Protein AF-A0A1Y0HIJ1-F1 (afdb_monomer_lite)

Sequence (331 aa):
MKFYELVYQFSIANNAKETFYTYVNFYSECVKENLDIISSDKHMSLNVPIFKDIMDIPNVKSIFKYPNLAFFNPSIVYGMQKNTRVPLKIDYSISFESNSARYLHDYINGNKVTEQSFISTLHTILENNYNLDPMFYMLENFAKGNDTKEFYLNIISIKKLMTCDMNHYHRTKEIKSIYQDEEIEKIVKEEIVYFKNEFQSVFEVAQKQHLIMRIILLMIMTAKFKIKGTKEEKLKAQFKYIIKFMSERLKTIFLRELVVALNYLEYDSKSDKKEKKYRFFNKLDSQNKEDLIHYIDNMAWDFTLARQLETFFFIKTEPRYRFFYSIYLHL

Organism: NCBI:txid1854492

Structure (mmCIF, N/CA/C/O backbone):
data_AF-A0A1Y0HIJ1-F1
#
_entry.id   AF-A0A1Y0HIJ1-F1
#
loop_
_atom_site.group_PDB
_atom_site.id
_atom_site.type_symbol
_atom_site.label_atom_id
_atom_site.label_alt_id
_atom_site.label_comp_id
_atom_site.label_asym_id
_atom_site.label_entity_id
_atom_site.label_seq_id
_atom_site.pdbx_PDB_ins_code
_atom_site.Cartn_x
_atom_site.Cartn_y
_atom_site.Cartn_z
_atom_site.occupancy
_atom_site.B_iso_or_equiv
_atom_site.auth_seq_id
_atom_site.auth_comp_id
_atom_site.auth_asym_id
_atom_site.auth_atom_id
_atom_site.pdbx_PDB_model_num
ATOM 1 N N . MET A 1 1 ? 20.285 -23.515 -13.925 1.00 51.94 1 MET A N 1
ATOM 2 C CA . MET A 1 1 ? 19.473 -22.939 -15.018 1.00 51.94 1 MET A CA 1
ATOM 3 C C . MET A 1 1 ? 19.254 -21.458 -14.671 1.00 51.94 1 MET A C 1
ATOM 5 O O . MET A 1 1 ? 19.003 -21.161 -13.509 1.00 51.94 1 MET A O 1
ATOM 9 N N . LYS A 1 2 ? 19.523 -20.509 -15.576 1.00 59.97 2 LYS A N 1
ATOM 10 C CA . LYS A 1 2 ? 19.504 -19.055 -15.276 1.00 59.97 2 LYS A CA 1
ATOM 11 C C . LYS A 1 2 ? 18.060 -18.520 -15.299 1.00 59.97 2 LYS A C 1
ATOM 13 O O . LYS A 1 2 ? 17.221 -19.093 -15.978 1.00 59.97 2 LYS A O 1
ATOM 18 N N . PHE A 1 3 ? 17.745 -17.419 -14.607 1.00 51.28 3 PHE A N 1
ATOM 19 C CA . PHE A 1 3 ? 16.366 -16.881 -14.509 1.00 51.28 3 PHE A CA 1
ATOM 20 C C . PHE A 1 3 ? 15.645 -16.728 -15.869 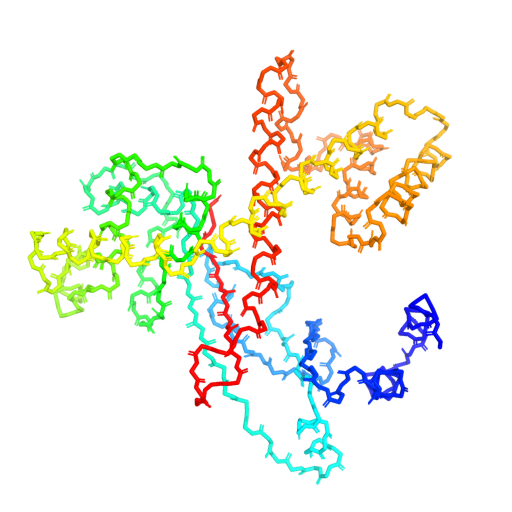1.00 51.28 3 PHE A C 1
ATOM 22 O O . PHE A 1 3 ? 14.455 -17.001 -15.976 1.00 51.28 3 PHE A O 1
ATOM 29 N N . TYR A 1 4 ? 16.364 -16.371 -16.938 1.00 53.25 4 TYR A N 1
ATOM 30 C CA . TYR A 1 4 ? 15.782 -16.269 -18.283 1.00 53.25 4 TYR A CA 1
ATOM 31 C C . TYR A 1 4 ? 15.360 -17.624 -18.884 1.00 53.25 4 TYR A C 1
ATOM 33 O O . TYR A 1 4 ? 14.407 -17.671 -19.655 1.00 53.25 4 TYR A O 1
ATOM 41 N N . GLU A 1 5 ? 16.028 -18.726 -18.527 1.00 60.91 5 GLU A N 1
ATOM 42 C CA . GLU A 1 5 ? 15.633 -20.078 -18.944 1.00 60.91 5 GLU A CA 1
ATOM 43 C C . GLU A 1 5 ? 14.316 -20.471 -18.271 1.00 60.91 5 GLU A C 1
ATOM 45 O O . GLU A 1 5 ? 13.468 -21.070 -18.918 1.00 60.91 5 GLU A O 1
ATOM 50 N N . LEU A 1 6 ? 14.094 -20.081 -17.011 1.00 61.06 6 LEU A N 1
ATOM 51 C CA . LEU A 1 6 ? 12.819 -20.311 -16.325 1.00 61.06 6 LEU A CA 1
ATOM 52 C C . LEU A 1 6 ? 11.669 -19.564 -17.002 1.00 61.06 6 LEU A C 1
ATOM 54 O O . LEU A 1 6 ? 10.634 -20.160 -17.287 1.00 61.06 6 LEU A O 1
ATOM 58 N N . VAL A 1 7 ? 11.858 -18.270 -17.278 1.00 57.81 7 VAL A N 1
ATOM 59 C CA . VAL A 1 7 ? 10.848 -17.451 -17.965 1.00 57.81 7 VAL A CA 1
ATOM 60 C C . VAL A 1 7 ? 10.512 -18.047 -19.334 1.00 57.81 7 VAL A C 1
ATOM 62 O O . VAL A 1 7 ? 9.340 -18.144 -19.692 1.00 57.81 7 VAL A O 1
ATOM 65 N N . TYR A 1 8 ? 11.524 -18.514 -20.070 1.00 67.06 8 TYR A N 1
ATOM 66 C CA . TYR A 1 8 ? 11.323 -19.219 -21.333 1.00 67.06 8 TYR A CA 1
ATOM 67 C C . TYR A 1 8 ? 10.515 -20.512 -21.150 1.00 67.06 8 TYR A C 1
ATOM 69 O O . TYR A 1 8 ? 9.528 -20.712 -21.854 1.00 67.06 8 TYR A O 1
ATOM 77 N N . GLN A 1 9 ? 10.860 -21.349 -20.167 1.00 65.19 9 GLN A N 1
ATOM 78 C CA . GLN A 1 9 ? 10.138 -22.596 -19.890 1.00 65.19 9 GLN A CA 1
ATOM 79 C C . GLN A 1 9 ? 8.680 -22.354 -19.464 1.00 65.19 9 GLN A C 1
ATOM 81 O O . GLN A 1 9 ? 7.796 -23.108 -19.862 1.00 65.19 9 GLN A O 1
ATOM 86 N N . PHE A 1 10 ? 8.390 -21.283 -18.717 1.00 64.44 10 PHE A N 1
ATOM 87 C CA . PHE A 1 10 ? 7.003 -20.887 -18.438 1.00 64.44 10 PHE A CA 1
ATOM 88 C C . PHE A 1 10 ? 6.250 -20.460 -19.693 1.00 64.44 10 PHE A C 1
ATOM 90 O O . PHE A 1 10 ? 5.078 -20.794 -19.826 1.00 64.44 10 PHE A O 1
ATOM 97 N N . SER A 1 11 ? 6.910 -19.756 -20.615 1.00 61.44 11 SER A N 1
ATOM 98 C CA . SER A 1 11 ? 6.269 -19.271 -21.843 1.00 61.44 11 SER A CA 1
ATOM 99 C C . SER A 1 11 ? 5.890 -20.377 -22.834 1.00 61.44 11 SER A C 1
ATOM 101 O O . SER A 1 11 ? 5.035 -20.148 -23.684 1.00 61.44 11 SER A O 1
ATOM 103 N N . ILE A 1 12 ? 6.500 -21.562 -22.718 1.00 72.94 12 ILE A N 1
ATOM 104 C CA . ILE A 1 12 ? 6.246 -22.714 -23.599 1.00 72.94 12 ILE A CA 1
ATOM 105 C C . ILE A 1 12 ? 5.453 -23.843 -22.921 1.00 72.94 12 ILE A C 1
ATOM 107 O O . ILE A 1 12 ? 5.203 -24.868 -23.549 1.00 72.94 12 ILE A O 1
ATOM 111 N N . ALA A 1 13 ? 5.080 -23.691 -21.647 1.00 72.19 13 ALA A N 1
ATOM 112 C CA . ALA A 1 13 ? 4.288 -24.689 -20.934 1.00 72.19 13 ALA A CA 1
ATOM 113 C C . ALA A 1 13 ? 2.842 -24.711 -21.461 1.00 72.19 13 ALA A C 1
ATOM 115 O O . ALA A 1 13 ? 2.197 -23.668 -21.565 1.00 72.19 13 ALA A O 1
ATOM 116 N N . ASN A 1 14 ? 2.307 -25.899 -21.752 1.00 72.88 14 ASN A N 1
ATOM 117 C CA . ASN A 1 14 ? 1.006 -26.045 -22.418 1.00 72.88 14 ASN A CA 1
ATOM 118 C C . ASN A 1 14 ? -0.184 -26.000 -21.453 1.00 72.88 14 ASN A C 1
ATOM 120 O O . ASN A 1 14 ? -1.332 -25.848 -21.871 1.00 72.88 14 ASN A O 1
ATOM 124 N N . ASN A 1 15 ? 0.060 -26.212 -20.160 1.00 65.25 15 ASN A N 1
ATOM 125 C CA . ASN A 1 15 ? -0.976 -26.264 -19.137 1.00 65.25 15 ASN A CA 1
ATOM 126 C C . ASN A 1 15 ? -0.396 -25.997 -17.739 1.00 65.25 15 ASN A C 1
ATOM 128 O O . ASN A 1 15 ? 0.809 -26.093 -17.509 1.00 65.25 15 ASN A O 1
ATOM 132 N N . ALA A 1 16 ? -1.280 -25.729 -16.774 1.00 58.91 16 ALA A N 1
ATOM 133 C CA . ALA A 1 16 ? -0.899 -25.423 -15.395 1.00 58.91 16 ALA A CA 1
ATOM 134 C C . ALA A 1 16 ? -0.101 -26.547 -14.704 1.00 58.91 16 ALA A C 1
ATOM 136 O O . ALA A 1 16 ? 0.696 -26.266 -13.811 1.00 58.91 16 ALA A O 1
ATOM 137 N N . LYS A 1 17 ? -0.287 -27.811 -15.113 1.00 66.81 17 LYS A N 1
ATOM 138 C CA . LYS A 1 17 ? 0.452 -28.958 -14.569 1.00 66.81 17 LYS A CA 1
ATOM 139 C C . LYS A 1 17 ? 1.905 -28.956 -15.058 1.00 66.81 17 LYS A C 1
ATOM 141 O O . LYS A 1 17 ? 2.805 -29.173 -14.255 1.00 66.81 17 LYS A O 1
ATOM 146 N N . GLU A 1 18 ? 2.148 -28.655 -16.332 1.00 69.50 18 GLU A N 1
ATOM 147 C CA . GLU A 1 18 ? 3.500 -28.457 -16.874 1.00 69.50 18 GLU A CA 1
ATOM 148 C C . GLU A 1 18 ? 4.186 -27.238 -16.255 1.00 69.50 18 GLU A C 1
ATOM 150 O O . GLU A 1 18 ? 5.320 -27.359 -15.798 1.00 69.50 18 GLU A O 1
ATOM 155 N N . THR A 1 19 ? 3.492 -26.099 -16.140 1.00 68.81 19 THR A N 1
ATOM 156 C CA . THR A 1 19 ? 4.022 -24.915 -15.441 1.00 68.81 19 THR A CA 1
ATOM 157 C C . THR A 1 19 ? 4.421 -25.259 -14.004 1.00 68.81 19 THR A C 1
ATOM 159 O O . THR A 1 19 ? 5.500 -24.873 -13.556 1.00 68.81 19 THR A O 1
ATOM 162 N N . PHE A 1 20 ? 3.590 -26.037 -13.299 1.00 70.00 20 PHE A N 1
ATOM 163 C CA . PHE A 1 20 ? 3.864 -26.508 -11.942 1.00 70.00 20 PHE A CA 1
ATOM 164 C C . PHE A 1 20 ? 5.098 -27.415 -11.867 1.00 70.00 20 PHE A C 1
ATOM 166 O O . PHE A 1 20 ? 5.951 -27.204 -11.009 1.00 70.00 20 PHE A O 1
ATOM 173 N N . TYR A 1 21 ? 5.243 -28.398 -12.759 1.00 73.50 21 TYR A N 1
ATOM 174 C CA . TYR A 1 21 ? 6.426 -29.262 -12.745 1.00 73.50 21 TYR A CA 1
ATOM 175 C C . TYR A 1 21 ? 7.702 -28.512 -13.119 1.00 73.50 21 TYR A C 1
ATOM 177 O O . TYR A 1 21 ? 8.721 -28.714 -12.467 1.00 73.50 21 TYR A O 1
ATOM 185 N N . THR A 1 22 ? 7.652 -27.610 -14.101 1.00 73.31 22 THR A N 1
ATOM 186 C CA . THR A 1 22 ? 8.771 -26.715 -14.432 1.00 73.31 22 THR A CA 1
ATOM 187 C C . THR A 1 22 ? 9.180 -25.887 -13.218 1.00 73.31 22 THR A C 1
ATOM 189 O O . THR A 1 22 ? 10.364 -25.803 -12.896 1.00 73.31 22 THR A O 1
ATOM 192 N N . TYR A 1 23 ? 8.196 -25.323 -12.514 1.00 69.75 23 TYR A N 1
ATOM 193 C CA . TYR A 1 23 ? 8.405 -24.549 -11.299 1.00 69.75 23 TYR A CA 1
ATOM 194 C C . TYR A 1 23 ? 9.075 -25.392 -10.199 1.00 69.75 23 TYR A C 1
ATOM 196 O O . TYR A 1 23 ? 10.136 -25.019 -9.705 1.00 69.75 23 TYR A O 1
ATOM 204 N N . VAL A 1 24 ? 8.516 -26.560 -9.865 1.00 69.94 24 VAL A N 1
ATOM 205 C CA . VAL A 1 24 ? 9.049 -27.457 -8.822 1.00 69.94 24 VAL A CA 1
ATOM 206 C C . VAL A 1 24 ? 10.439 -27.989 -9.180 1.00 69.94 24 VAL A C 1
ATOM 208 O O . VAL A 1 24 ? 11.294 -28.068 -8.305 1.00 69.94 24 VAL A O 1
ATOM 211 N N . ASN A 1 25 ? 10.692 -28.319 -10.448 1.00 72.69 25 ASN A N 1
ATOM 212 C CA . ASN A 1 25 ? 11.989 -28.827 -10.901 1.00 72.69 25 ASN A CA 1
ATOM 213 C C . ASN A 1 25 ? 13.080 -27.748 -10.874 1.00 72.69 25 ASN A C 1
ATOM 215 O O . ASN A 1 25 ? 14.234 -28.055 -10.590 1.00 72.69 25 ASN A O 1
ATOM 219 N N . PHE A 1 26 ? 12.735 -26.493 -11.171 1.00 68.25 26 PHE A N 1
ATOM 220 C CA . PHE A 1 26 ? 13.690 -25.385 -11.158 1.00 68.25 26 PHE A CA 1
ATOM 221 C C . PHE A 1 26 ? 13.942 -24.848 -9.750 1.00 68.25 26 PHE A C 1
ATOM 223 O O . PHE A 1 26 ? 15.077 -24.558 -9.381 1.00 68.25 26 PHE A O 1
ATOM 230 N N . TYR A 1 27 ? 12.877 -24.721 -8.961 1.00 63.88 27 TYR A N 1
ATOM 231 C CA . TYR A 1 27 ? 12.912 -24.144 -7.626 1.00 63.88 27 TYR A CA 1
ATOM 232 C C . TYR A 1 27 ? 12.898 -25.190 -6.519 1.00 63.88 27 TYR A C 1
ATOM 234 O O . TYR A 1 27 ? 12.656 -24.833 -5.375 1.00 63.88 27 TYR A O 1
ATOM 242 N N . SER A 1 28 ? 13.228 -26.458 -6.779 1.00 60.03 28 SER A N 1
ATOM 243 C CA . SER A 1 28 ? 13.313 -27.465 -5.711 1.00 60.03 28 SER A CA 1
ATOM 244 C C . SER A 1 28 ? 14.253 -27.051 -4.573 1.00 60.03 28 SER A C 1
ATOM 246 O O . SER A 1 28 ? 14.122 -27.569 -3.473 1.00 60.03 28 SER A O 1
ATOM 248 N N . GLU A 1 29 ? 15.201 -26.137 -4.818 1.00 50.47 29 GLU A N 1
ATOM 249 C CA . GLU A 1 29 ? 16.053 -25.533 -3.787 1.00 50.47 29 GLU A CA 1
ATOM 250 C C . GLU A 1 29 ? 15.470 -24.263 -3.145 1.00 50.47 29 GLU A C 1
ATOM 252 O O . GLU A 1 29 ? 15.628 -24.095 -1.944 1.00 50.47 29 GLU A O 1
ATOM 257 N N . CYS A 1 30 ? 14.744 -23.404 -3.872 1.00 45.50 30 CYS A N 1
ATOM 258 C CA . CYS A 1 30 ? 14.102 -22.216 -3.278 1.00 45.50 30 CYS A CA 1
ATOM 259 C C . CYS A 1 30 ? 12.816 -22.560 -2.515 1.00 45.50 30 CYS A C 1
ATOM 261 O O . CYS A 1 30 ? 12.568 -22.010 -1.442 1.00 45.50 30 CYS A O 1
ATOM 263 N N . VAL A 1 31 ? 12.058 -23.539 -3.016 1.00 51.53 31 VAL A N 1
ATOM 264 C CA . VAL A 1 31 ? 10.878 -24.096 -2.354 1.00 51.53 31 VAL A CA 1
ATOM 265 C C . VAL A 1 31 ? 11.272 -24.737 -1.030 1.00 51.53 31 VAL A C 1
ATOM 267 O O . VAL A 1 31 ? 10.437 -24.747 -0.147 1.00 51.53 31 VAL A O 1
ATOM 270 N N . LYS A 1 32 ? 12.509 -25.232 -0.831 1.00 50.12 32 LYS A N 1
ATOM 271 C CA . LYS A 1 32 ? 12.924 -25.911 0.420 1.00 50.12 32 LYS A CA 1
ATOM 272 C C . LYS A 1 32 ? 12.773 -25.053 1.676 1.00 50.12 32 LYS A C 1
ATOM 274 O O . LYS A 1 32 ? 12.567 -25.625 2.744 1.00 50.12 32 LYS A O 1
ATOM 279 N N . GLU A 1 33 ? 12.834 -23.729 1.558 1.00 49.31 33 GLU A N 1
ATOM 280 C CA . GLU A 1 33 ? 12.816 -22.831 2.720 1.00 49.31 33 GLU A CA 1
ATOM 281 C C . GLU A 1 33 ? 11.760 -21.724 2.633 1.00 49.31 33 GLU A C 1
ATOM 283 O O . GLU A 1 33 ? 11.296 -21.252 3.673 1.00 49.31 33 GLU A O 1
ATOM 288 N N . ASN A 1 34 ? 11.321 -21.353 1.425 1.00 56.78 34 ASN A N 1
ATOM 289 C CA . ASN A 1 34 ? 10.481 -20.177 1.216 1.00 56.78 34 ASN A CA 1
ATOM 290 C C . ASN A 1 34 ? 9.081 -20.511 0.687 1.00 56.78 34 ASN A C 1
ATOM 292 O O . ASN A 1 34 ? 8.816 -21.578 0.131 1.00 56.78 34 ASN A O 1
ATOM 296 N N . LEU A 1 35 ? 8.163 -19.577 0.938 1.00 63.00 35 LEU A N 1
ATOM 297 C CA . LEU A 1 35 ? 6.846 -19.546 0.322 1.00 63.00 35 LEU A CA 1
ATOM 298 C C . LEU A 1 35 ? 6.947 -18.809 -1.007 1.00 63.00 35 LEU A C 1
ATOM 300 O O . LEU A 1 35 ? 7.474 -17.703 -1.051 1.00 63.00 35 LEU A O 1
ATOM 304 N N . ASP A 1 36 ? 6.308 -19.347 -2.028 1.00 67.69 36 ASP A N 1
ATOM 305 C CA . ASP A 1 36 ? 6.087 -18.668 -3.289 1.00 67.69 36 ASP A CA 1
ATOM 306 C C . ASP A 1 36 ? 4.592 -18.498 -3.550 1.00 67.69 36 ASP A C 1
ATOM 308 O O . ASP A 1 36 ? 3.780 -19.375 -3.239 1.00 67.69 36 ASP A O 1
ATOM 312 N N . ILE A 1 37 ? 4.215 -17.348 -4.109 1.00 67.38 37 ILE A N 1
ATOM 313 C CA . ILE A 1 37 ? 2.824 -17.006 -4.412 1.00 67.38 37 ILE A CA 1
ATOM 314 C C . ILE A 1 37 ? 2.716 -16.695 -5.898 1.00 67.38 37 ILE A C 1
ATOM 316 O O . ILE A 1 37 ? 3.438 -15.849 -6.423 1.00 67.38 37 ILE A O 1
ATOM 320 N N . ILE A 1 38 ? 1.775 -17.348 -6.571 1.00 67.88 38 ILE A N 1
ATOM 321 C CA . ILE A 1 38 ? 1.441 -17.063 -7.964 1.00 67.88 38 ILE A CA 1
ATOM 322 C C . ILE A 1 38 ? 0.018 -16.511 -7.999 1.00 67.88 38 ILE A C 1
ATOM 324 O O . ILE A 1 38 ? -0.932 -17.203 -7.636 1.00 67.88 38 ILE A O 1
ATOM 328 N N . SER A 1 39 ? -0.137 -15.263 -8.447 1.00 67.06 39 SER A N 1
ATOM 329 C CA . SER A 1 39 ? -1.448 -14.738 -8.839 1.00 67.06 39 SER A CA 1
ATOM 330 C C . SER A 1 39 ? -1.746 -15.225 -10.245 1.00 67.06 39 SER A C 1
ATOM 332 O O . SER A 1 39 ? -0.942 -15.039 -11.161 1.00 67.06 39 SER A O 1
ATOM 334 N N . SER A 1 40 ? -2.890 -15.875 -10.396 1.00 60.78 40 SER A N 1
ATOM 335 C CA . SER A 1 40 ? -3.307 -16.467 -11.656 1.00 60.78 40 SER A CA 1
ATOM 336 C C . SER A 1 40 ? -4.572 -15.809 -12.170 1.00 60.78 40 SER A C 1
ATOM 338 O O . SER A 1 40 ? -5.408 -15.338 -11.397 1.00 60.78 40 SER A O 1
ATOM 340 N N . ASP A 1 41 ? -4.709 -15.746 -13.490 1.00 63.44 41 ASP A N 1
ATOM 341 C CA . ASP A 1 41 ? -5.985 -15.364 -14.069 1.00 63.44 41 ASP A CA 1
ATOM 342 C C . ASP A 1 41 ? -7.019 -16.490 -13.884 1.00 63.44 41 ASP A C 1
ATOM 344 O O . ASP A 1 41 ? -6.723 -17.601 -13.440 1.00 63.44 41 ASP A O 1
ATOM 348 N N . LYS A 1 42 ? -8.270 -16.205 -14.244 1.00 56.34 42 LYS A N 1
ATOM 349 C CA . LYS A 1 42 ? -9.397 -17.144 -14.140 1.00 56.34 42 LYS A CA 1
ATOM 350 C C . LYS A 1 42 ? -9.204 -18.477 -14.889 1.00 56.34 42 LYS A C 1
ATOM 352 O O . LYS A 1 42 ? -10.033 -19.366 -14.716 1.00 56.34 42 LYS A O 1
ATOM 357 N N . HIS A 1 43 ? -8.170 -18.618 -15.723 1.00 52.59 43 HIS A N 1
ATOM 358 C CA . HIS A 1 43 ? -7.939 -19.788 -16.566 1.00 52.59 43 HIS A CA 1
ATOM 359 C C . HIS A 1 43 ? -6.930 -20.7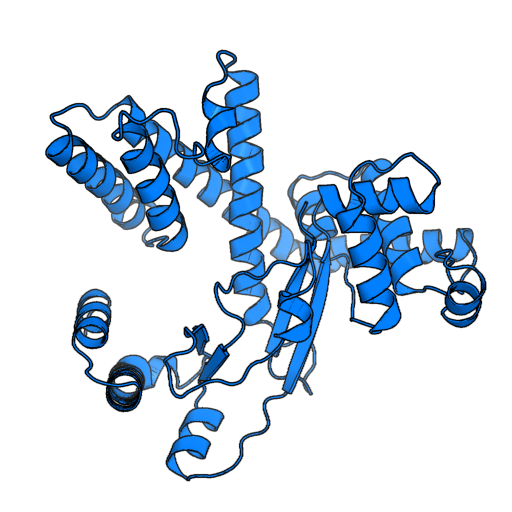85 -15.983 1.00 52.59 43 HIS A C 1
ATOM 361 O O . HIS A 1 43 ? -6.803 -21.886 -16.520 1.00 52.59 43 HIS A O 1
ATOM 367 N N . MET A 1 44 ? -6.246 -20.470 -14.877 1.00 52.94 44 MET A N 1
ATOM 368 C CA . MET A 1 44 ? -5.395 -21.456 -14.205 1.00 52.94 44 MET A CA 1
ATOM 369 C C . MET A 1 44 ? -6.208 -22.337 -13.253 1.00 52.94 44 MET A C 1
ATOM 371 O O . MET A 1 44 ? -7.065 -21.878 -12.509 1.00 52.94 44 MET A O 1
ATOM 375 N N . SER A 1 45 ? -5.907 -23.632 -13.233 1.00 45.00 45 SER A N 1
ATOM 376 C CA . SER A 1 45 ? -6.594 -24.640 -12.412 1.00 45.00 45 SER A CA 1
ATOM 377 C C . SER A 1 45 ? -6.176 -24.650 -10.930 1.00 45.00 45 SER A C 1
ATOM 379 O O . SER A 1 45 ? -6.554 -25.555 -10.193 1.00 45.00 45 SER A O 1
ATOM 381 N N . LEU A 1 46 ? -5.401 -23.655 -10.483 1.00 52.28 46 LEU A N 1
ATOM 382 C CA . LEU A 1 46 ? -4.876 -23.507 -9.116 1.00 52.28 46 LEU A CA 1
ATOM 383 C C . LEU A 1 46 ? -5.563 -22.343 -8.379 1.00 52.28 46 LEU A C 1
ATOM 385 O O . LEU A 1 46 ? -4.928 -21.567 -7.671 1.00 52.28 46 LEU A O 1
ATOM 389 N N . ASN A 1 47 ? -6.873 -22.204 -8.579 1.00 53.94 47 ASN A N 1
ATOM 390 C CA . ASN A 1 47 ? -7.663 -21.109 -8.029 1.00 53.94 47 ASN A CA 1
ATOM 391 C C . ASN A 1 47 ? -8.060 -21.399 -6.579 1.00 53.94 47 ASN A C 1
ATOM 393 O O . ASN A 1 47 ? -9.045 -22.098 -6.338 1.00 53.94 47 ASN A O 1
ATOM 397 N N . VAL A 1 48 ? -7.356 -20.811 -5.613 1.00 58.47 48 VAL A N 1
ATOM 398 C CA . VAL A 1 48 ? -7.983 -20.502 -4.325 1.00 58.47 48 VAL A CA 1
ATOM 399 C C . VAL A 1 48 ? -8.349 -19.016 -4.379 1.00 58.47 48 VAL A C 1
ATOM 401 O O . VAL A 1 48 ? -7.443 -18.180 -4.399 1.00 58.47 48 VAL A O 1
ATOM 404 N N . PRO A 1 49 ? -9.642 -18.656 -4.491 1.00 56.69 49 PRO A N 1
ATOM 405 C CA . PRO A 1 49 ? -10.073 -17.263 -4.469 1.00 56.69 49 PRO A CA 1
ATOM 406 C C . PRO A 1 49 ? -9.968 -16.756 -3.030 1.00 56.69 49 PRO A C 1
ATOM 408 O O . PRO A 1 49 ? -10.948 -16.721 -2.289 1.00 56.69 49 PRO A O 1
ATOM 411 N N . ILE A 1 50 ? -8.752 -16.438 -2.599 1.00 61.47 50 ILE A N 1
ATOM 412 C CA . ILE A 1 50 ? -8.521 -15.871 -1.278 1.00 61.47 50 ILE A CA 1
ATOM 413 C C . ILE A 1 50 ? -8.703 -14.368 -1.433 1.00 61.47 50 ILE A C 1
ATOM 415 O O . ILE A 1 50 ? -8.040 -13.750 -2.259 1.00 61.47 50 ILE A O 1
ATOM 419 N N . PHE A 1 51 ? -9.626 -13.796 -0.658 1.00 68.75 51 PHE A N 1
ATOM 420 C CA . PHE A 1 51 ? -9.923 -12.359 -0.642 1.00 68.75 51 PHE A CA 1
ATOM 421 C C . PHE A 1 51 ? -10.707 -11.813 -1.834 1.00 68.75 51 PHE A C 1
ATOM 423 O O . PHE A 1 51 ? -10.688 -10.604 -2.038 1.00 68.75 51 PHE A O 1
ATOM 430 N N . LYS A 1 52 ? -11.430 -12.648 -2.594 1.00 73.25 52 LYS A N 1
ATOM 431 C CA . LYS A 1 52 ? -12.292 -12.146 -3.679 1.00 73.25 52 LYS A CA 1
ATOM 432 C C . LYS A 1 52 ? -13.245 -11.055 -3.176 1.00 73.25 52 LYS A C 1
ATOM 434 O O . LYS A 1 52 ? -13.240 -9.957 -3.717 1.00 73.25 52 LYS A O 1
ATOM 439 N N . ASP A 1 53 ? -13.947 -11.330 -2.080 1.00 79.44 53 ASP A N 1
ATOM 440 C CA . ASP A 1 53 ? -14.924 -10.398 -1.512 1.00 79.44 53 ASP A CA 1
ATOM 441 C C . ASP A 1 53 ? -14.276 -9.091 -1.034 1.00 79.44 53 ASP A C 1
ATOM 443 O O . ASP A 1 53 ? -14.883 -8.035 -1.157 1.00 79.44 53 ASP A O 1
ATOM 447 N N . ILE A 1 54 ? -13.028 -9.141 -0.547 1.00 81.75 54 ILE A N 1
ATOM 448 C CA . ILE A 1 54 ? -12.283 -7.958 -0.087 1.00 81.75 54 ILE A CA 1
ATOM 449 C C . ILE A 1 54 ? -11.711 -7.160 -1.264 1.00 81.75 54 ILE A C 1
ATOM 451 O O . ILE A 1 54 ? -11.734 -5.933 -1.258 1.00 81.75 54 ILE A O 1
ATOM 455 N N . MET A 1 55 ? -11.196 -7.843 -2.288 1.00 79.94 55 MET A N 1
ATOM 456 C CA . MET A 1 55 ? -10.621 -7.214 -3.480 1.00 79.94 55 MET A CA 1
ATOM 457 C C . MET A 1 55 ? -11.676 -6.611 -4.413 1.00 79.94 55 MET A C 1
ATOM 459 O O . MET A 1 55 ? -11.333 -5.755 -5.229 1.00 79.94 55 MET A O 1
ATOM 463 N N . ASP A 1 56 ? -12.934 -7.035 -4.289 1.00 84.19 56 ASP A N 1
ATOM 464 C CA . ASP A 1 56 ? -14.070 -6.465 -5.016 1.00 84.19 56 ASP A CA 1
ATOM 465 C C . ASP A 1 56 ? -14.597 -5.167 -4.358 1.00 84.19 56 ASP A C 1
ATOM 467 O O . ASP A 1 56 ? -15.395 -4.445 -4.963 1.00 84.19 56 ASP A O 1
ATOM 471 N N . ILE A 1 57 ? -14.127 -4.817 -3.150 1.00 87.38 57 ILE A N 1
ATOM 472 C CA . ILE A 1 57 ? -14.510 -3.577 -2.461 1.00 87.38 57 ILE A CA 1
ATOM 473 C C . ILE A 1 57 ? -13.854 -2.373 -3.162 1.00 87.38 57 ILE A C 1
ATOM 475 O O . ILE A 1 57 ? -12.641 -2.377 -3.405 1.00 87.38 57 ILE A O 1
ATOM 479 N N . PRO A 1 58 ? -14.613 -1.301 -3.471 1.00 86.06 58 PRO A N 1
ATOM 480 C CA . PRO A 1 58 ? -14.047 -0.059 -3.991 1.00 86.06 58 PRO A CA 1
ATOM 481 C C . PRO A 1 58 ? -12.896 0.457 -3.117 1.00 86.06 58 PRO A C 1
ATOM 483 O O . PRO A 1 58 ? -12.888 0.259 -1.911 1.00 86.06 58 PRO A O 1
ATOM 486 N N . ASN A 1 59 ? -11.904 1.114 -3.725 1.00 86.88 59 ASN A N 1
ATOM 487 C CA . ASN A 1 59 ? -10.734 1.703 -3.044 1.00 86.88 59 ASN A CA 1
ATOM 488 C C . ASN A 1 59 ? -9.822 0.734 -2.270 1.00 86.88 59 ASN A C 1
ATOM 490 O O . ASN A 1 59 ? -8.724 1.124 -1.890 1.00 86.88 59 ASN A O 1
ATOM 494 N N . VAL A 1 60 ? -10.189 -0.535 -2.106 1.00 87.62 60 VAL A N 1
ATOM 495 C CA . VAL A 1 60 ? -9.309 -1.568 -1.558 1.00 87.62 60 VAL A CA 1
ATOM 496 C C . VAL A 1 60 ? -8.413 -2.105 -2.679 1.00 87.62 60 VAL A C 1
ATOM 498 O O . VAL A 1 60 ? -8.882 -2.463 -3.764 1.00 87.62 60 VAL A O 1
ATOM 501 N N . LYS A 1 61 ? -7.095 -2.100 -2.462 1.00 86.25 61 LYS A N 1
ATOM 502 C CA . LYS A 1 61 ? -6.073 -2.465 -3.454 1.00 86.25 61 LYS A CA 1
ATOM 503 C C . LYS A 1 61 ? -5.084 -3.479 -2.901 1.00 86.25 61 LYS A C 1
ATOM 505 O O . LYS A 1 61 ? -4.665 -3.415 -1.754 1.00 86.25 61 LYS A O 1
ATOM 510 N N . SER A 1 62 ? -4.669 -4.393 -3.772 1.00 83.44 62 SER A N 1
ATOM 511 C CA . SER A 1 62 ? -3.640 -5.398 -3.507 1.00 83.44 62 SER A CA 1
ATOM 512 C C . SER A 1 62 ? -2.501 -5.271 -4.520 1.00 83.44 62 SER A C 1
ATOM 514 O O . SER A 1 62 ? -2.690 -4.764 -5.628 1.00 83.44 62 SER A O 1
ATOM 516 N N . ILE A 1 63 ? -1.319 -5.785 -4.166 1.00 80.88 63 ILE A N 1
ATOM 517 C CA . ILE A 1 63 ? -0.192 -5.944 -5.100 1.00 80.88 63 ILE A CA 1
ATOM 518 C C . ILE A 1 63 ? -0.459 -6.979 -6.200 1.00 80.88 63 ILE A C 1
ATOM 520 O O . ILE A 1 63 ? 0.262 -7.005 -7.208 1.00 80.88 63 ILE A O 1
ATOM 524 N N . PHE A 1 64 ? -1.461 -7.840 -6.000 1.00 79.38 64 PHE A N 1
ATOM 525 C CA . PHE A 1 64 ? -1.853 -8.879 -6.938 1.00 79.38 64 PHE A CA 1
ATOM 526 C C . PHE A 1 64 ? -2.912 -8.364 -7.905 1.00 79.38 64 PHE A C 1
ATOM 528 O O . PHE A 1 64 ? -3.896 -7.735 -7.522 1.00 79.38 64 PHE A O 1
ATOM 535 N N . LYS A 1 65 ? -2.717 -8.676 -9.188 1.00 76.69 65 LYS A N 1
ATOM 536 C CA . LYS A 1 65 ? -3.646 -8.287 -10.254 1.00 76.69 65 LYS A CA 1
ATOM 537 C C . LYS A 1 65 ? -4.980 -9.033 -10.162 1.00 76.69 65 LYS A C 1
ATOM 539 O O . LYS A 1 65 ? -6.004 -8.487 -10.563 1.00 76.69 65 LYS A O 1
ATOM 544 N N . TYR A 1 66 ? -4.955 -10.273 -9.678 1.00 77.38 66 TYR A N 1
ATOM 545 C CA . TYR A 1 66 ? -6.121 -11.146 -9.598 1.00 77.38 66 TYR A CA 1
ATOM 546 C C . TYR A 1 66 ? -6.287 -11.708 -8.179 1.00 77.38 66 TYR A C 1
ATOM 548 O O . TYR A 1 66 ? -5.274 -12.017 -7.545 1.00 77.38 66 TYR A O 1
ATOM 556 N N . PRO A 1 67 ? -7.537 -11.909 -7.713 1.00 72.50 67 PRO A N 1
ATOM 557 C CA . PRO A 1 67 ? -7.835 -12.463 -6.387 1.00 72.50 67 PRO A CA 1
ATOM 558 C C . PRO A 1 67 ? -7.581 -13.975 -6.279 1.00 72.50 67 PRO A C 1
ATOM 560 O O . PRO A 1 67 ? -7.647 -14.550 -5.197 1.00 72.50 67 PRO A O 1
ATOM 563 N N . ASN A 1 68 ? -7.298 -14.646 -7.397 1.00 73.44 68 ASN A N 1
ATOM 564 C CA . ASN A 1 68 ? -6.973 -16.066 -7.399 1.00 73.44 68 ASN A CA 1
ATOM 565 C C . ASN A 1 68 ? -5.480 -16.245 -7.129 1.00 73.44 68 ASN A C 1
ATOM 567 O O . ASN A 1 68 ? -4.641 -15.946 -7.988 1.00 73.44 68 ASN A O 1
ATOM 571 N N . LEU A 1 69 ? -5.160 -16.745 -5.938 1.00 74.06 69 LEU A N 1
ATOM 572 C CA . LEU A 1 69 ? -3.790 -16.919 -5.473 1.00 74.06 69 LEU A CA 1
ATOM 573 C C . LEU A 1 69 ? -3.489 -18.402 -5.261 1.00 74.06 69 LEU A C 1
ATOM 575 O O . LEU A 1 69 ? -4.259 -19.129 -4.633 1.00 74.06 69 LEU A O 1
ATOM 579 N N . ALA A 1 70 ? -2.337 -18.835 -5.765 1.00 71.38 70 ALA A N 1
ATOM 580 C CA . ALA A 1 70 ? -1.762 -20.144 -5.504 1.00 71.38 70 ALA A CA 1
ATOM 581 C C . ALA A 1 70 ? -0.536 -19.985 -4.600 1.00 71.38 70 ALA A C 1
ATOM 583 O O . ALA A 1 70 ? 0.312 -19.131 -4.851 1.00 71.38 70 ALA A O 1
ATOM 584 N N . PHE A 1 71 ? -0.446 -20.813 -3.561 1.00 73.00 71 PHE A N 1
ATOM 585 C CA . PHE A 1 71 ? 0.611 -20.765 -2.549 1.00 73.00 71 PHE A CA 1
ATOM 586 C C . PHE A 1 71 ? 1.459 -22.029 -2.641 1.00 73.00 71 PHE A C 1
ATOM 588 O O . PHE A 1 71 ? 0.914 -23.131 -2.697 1.00 73.00 71 PHE A O 1
ATOM 595 N N . PHE A 1 72 ? 2.779 -21.886 -2.603 1.00 70.31 72 PHE A N 1
ATOM 596 C CA . PHE A 1 72 ? 3.725 -22.991 -2.724 1.00 70.31 72 PHE A CA 1
ATOM 597 C C . PHE A 1 72 ? 4.755 -22.929 -1.606 1.00 70.31 72 PHE A C 1
ATOM 599 O O . PHE A 1 72 ? 5.444 -21.940 -1.437 1.00 70.31 72 PHE A O 1
ATOM 606 N N . ASN A 1 73 ? 4.870 -24.000 -0.834 1.00 71.62 73 ASN A N 1
ATOM 607 C CA . ASN A 1 73 ? 5.985 -24.248 0.080 1.00 71.62 73 ASN A CA 1
ATOM 608 C C . ASN A 1 73 ? 6.181 -25.776 0.165 1.00 71.62 73 ASN A C 1
ATOM 610 O O . ASN A 1 73 ? 5.326 -26.503 -0.359 1.00 71.62 73 ASN A O 1
ATOM 614 N N . PRO A 1 74 ? 7.212 -26.314 0.844 1.00 72.50 74 PRO A N 1
ATOM 615 C CA . PRO A 1 74 ? 7.459 -27.756 0.865 1.00 72.50 74 PRO A CA 1
ATOM 616 C C . PRO A 1 74 ? 6.249 -28.549 1.343 1.00 72.50 74 PRO A C 1
ATOM 618 O O . PRO A 1 74 ? 5.905 -29.571 0.761 1.00 72.50 74 PRO A O 1
ATOM 621 N N . SER A 1 75 ? 5.572 -28.055 2.384 1.00 73.00 75 SER A N 1
ATOM 622 C CA . SER A 1 75 ? 4.415 -28.732 2.971 1.00 73.00 75 SER A CA 1
ATOM 623 C C . SER A 1 75 ? 3.204 -28.739 2.037 1.00 73.00 75 SER A C 1
ATOM 625 O O . SER A 1 75 ? 2.527 -29.759 1.936 1.00 73.00 75 SER A O 1
ATOM 627 N N . ILE A 1 76 ? 2.955 -27.634 1.326 1.00 74.81 76 ILE A N 1
ATOM 628 C CA . ILE A 1 76 ? 1.859 -27.505 0.364 1.00 74.81 76 ILE A CA 1
ATOM 629 C C . ILE A 1 76 ? 2.151 -28.375 -0.856 1.00 74.81 76 ILE A C 1
ATOM 631 O O . ILE A 1 76 ? 1.306 -29.175 -1.237 1.00 74.81 76 ILE A O 1
ATOM 635 N N . VAL A 1 77 ? 3.363 -28.290 -1.411 1.00 73.56 77 VAL A N 1
ATOM 636 C CA . VAL A 1 77 ? 3.787 -29.094 -2.565 1.00 73.56 77 VAL A CA 1
ATOM 637 C C . VAL A 1 77 ? 3.739 -30.585 -2.232 1.00 73.56 77 VAL A C 1
ATOM 639 O O . VAL A 1 77 ? 3.175 -31.357 -3.004 1.00 73.56 77 VAL A O 1
ATOM 642 N N . TYR A 1 78 ? 4.250 -30.994 -1.067 1.00 75.31 78 TYR A N 1
ATOM 643 C CA . TYR A 1 78 ? 4.178 -32.384 -0.612 1.00 75.31 78 TYR A CA 1
ATOM 644 C C . TYR A 1 78 ? 2.730 -32.854 -0.450 1.00 75.31 78 TYR A C 1
ATOM 646 O O . TYR A 1 78 ? 2.375 -33.933 -0.922 1.00 75.31 78 TYR A O 1
ATOM 654 N N . GLY A 1 79 ? 1.870 -32.044 0.174 1.00 74.50 79 GLY A N 1
ATOM 655 C CA . GLY A 1 79 ? 0.460 -32.392 0.316 1.00 74.50 79 GLY A CA 1
ATOM 656 C C . GLY A 1 79 ? -0.260 -32.503 -1.027 1.00 74.50 79 GLY A C 1
ATOM 657 O O . GLY A 1 79 ? -0.957 -33.486 -1.265 1.00 74.50 79 GLY A O 1
ATOM 658 N N . MET A 1 80 ? -0.001 -31.578 -1.957 1.00 72.12 80 MET A N 1
ATOM 659 C CA . MET A 1 80 ? -0.508 -31.647 -3.332 1.00 72.12 80 MET A CA 1
ATOM 660 C C . MET A 1 80 ? -0.035 -32.919 -4.051 1.00 72.12 80 MET A C 1
ATOM 662 O O . MET A 1 80 ? -0.843 -33.599 -4.673 1.00 72.12 80 MET A O 1
ATOM 666 N N . GLN A 1 81 ? 1.243 -33.296 -3.924 1.00 73.81 81 GLN A N 1
ATOM 667 C CA . GLN A 1 81 ? 1.783 -34.538 -4.500 1.00 73.81 81 GLN A CA 1
ATOM 668 C C . GLN A 1 81 ? 1.153 -35.801 -3.897 1.00 73.81 81 GLN A C 1
ATOM 670 O O . GLN A 1 81 ? 1.039 -36.821 -4.576 1.00 73.81 81 GLN A O 1
ATOM 675 N N . LYS A 1 82 ? 0.762 -35.753 -2.620 1.00 79.00 82 LYS A N 1
ATOM 676 C CA . LYS A 1 82 ? 0.124 -36.865 -1.903 1.00 79.00 82 LYS A CA 1
ATOM 677 C C . LYS A 1 82 ? -1.406 -36.835 -1.964 1.00 79.00 82 LYS A C 1
ATOM 679 O O . LYS A 1 82 ? -2.029 -37.689 -1.340 1.00 79.00 82 LYS A O 1
ATOM 684 N N . ASN A 1 83 ? -2.008 -35.896 -2.701 1.00 73.31 83 ASN A N 1
ATOM 685 C CA . ASN A 1 83 ? -3.454 -35.643 -2.710 1.00 73.31 83 ASN A CA 1
ATOM 686 C C . ASN A 1 83 ? -4.045 -35.463 -1.296 1.00 73.31 83 ASN A C 1
ATOM 688 O O . ASN A 1 83 ? -5.164 -35.890 -1.016 1.00 73.31 83 ASN A O 1
ATOM 692 N N . THR A 1 84 ? -3.296 -34.835 -0.386 1.00 75.12 84 THR A N 1
ATOM 693 C CA . THR A 1 84 ? -3.749 -34.534 0.975 1.00 75.12 84 THR A CA 1
ATOM 694 C C . THR A 1 84 ? -4.081 -33.054 1.136 1.00 75.12 84 THR A C 1
ATOM 696 O O . THR A 1 84 ? -3.503 -32.173 0.497 1.00 75.12 84 THR A O 1
ATOM 699 N N . ARG A 1 85 ? -5.045 -32.759 2.015 1.00 68.62 85 ARG A N 1
ATOM 700 C CA . ARG A 1 85 ? -5.443 -31.383 2.322 1.00 68.62 85 ARG A CA 1
ATOM 701 C C . ARG A 1 85 ? -4.384 -30.720 3.202 1.00 68.62 85 ARG A C 1
ATOM 703 O O . ARG A 1 85 ? -4.113 -31.194 4.302 1.00 68.62 85 ARG A O 1
ATOM 710 N N . VAL A 1 86 ? -3.854 -29.583 2.756 1.00 68.38 86 VAL A N 1
ATOM 711 C CA . VAL A 1 86 ? -2.934 -28.750 3.545 1.00 68.38 86 VAL A CA 1
ATOM 712 C C . VAL A 1 86 ? -3.672 -27.484 3.983 1.00 68.38 86 VAL A C 1
ATOM 714 O O . VAL A 1 86 ? -4.069 -26.698 3.124 1.00 68.38 86 VAL A O 1
ATOM 717 N N . PRO A 1 87 ? -3.906 -27.265 5.290 1.00 66.50 87 PRO A N 1
ATOM 718 C CA . PRO A 1 87 ? -4.569 -26.052 5.751 1.00 66.50 87 PRO A CA 1
ATOM 719 C C . PRO A 1 87 ? -3.651 -24.835 5.559 1.00 66.50 87 PRO A C 1
ATOM 721 O O . PRO A 1 87 ? -2.567 -24.759 6.143 1.00 66.50 87 PRO A O 1
ATOM 724 N N . LEU A 1 88 ? -4.104 -23.873 4.753 1.00 69.38 88 LEU A N 1
ATOM 725 C CA . LEU A 1 88 ? -3.514 -22.539 4.653 1.00 69.38 88 LEU A CA 1
ATOM 726 C C . LEU A 1 88 ? -4.091 -21.668 5.772 1.00 69.38 88 LEU A C 1
ATOM 728 O O . LEU A 1 88 ? -5.302 -21.486 5.853 1.00 69.38 88 LEU A O 1
ATOM 732 N N . LYS A 1 89 ? -3.223 -21.155 6.646 1.00 70.94 89 LYS A N 1
ATOM 733 C CA . LYS A 1 89 ? -3.589 -20.204 7.703 1.00 70.94 89 LYS A CA 1
ATOM 734 C C . LYS A 1 89 ? -3.011 -18.846 7.339 1.00 70.94 89 LYS A C 1
ATOM 736 O O . LYS A 1 89 ? -1.808 -18.638 7.515 1.00 70.94 89 LYS A O 1
ATOM 741 N N . ILE A 1 90 ? -3.860 -17.992 6.786 1.00 72.06 90 ILE A N 1
ATOM 742 C CA . ILE A 1 90 ? -3.510 -16.653 6.321 1.00 72.06 90 ILE A CA 1
ATOM 743 C C . ILE A 1 90 ? -4.195 -15.663 7.252 1.00 72.06 90 ILE A C 1
ATOM 745 O O . ILE A 1 90 ? -5.407 -15.744 7.443 1.00 72.06 90 ILE A O 1
ATOM 749 N N . ASP A 1 91 ? -3.402 -14.777 7.831 1.00 74.94 91 ASP A N 1
ATOM 750 C CA . ASP A 1 91 ? -3.877 -13.572 8.494 1.00 74.94 91 ASP A CA 1
ATOM 751 C C . ASP A 1 91 ? -3.925 -12.426 7.477 1.00 74.94 91 ASP A C 1
ATOM 753 O O . ASP A 1 91 ? -3.218 -12.473 6.467 1.00 74.94 91 ASP A O 1
ATOM 757 N N . TYR A 1 92 ? -4.759 -11.419 7.697 1.00 81.25 92 TYR A N 1
ATOM 758 C CA . TYR A 1 92 ? -4.863 -10.279 6.791 1.00 81.25 92 TYR A CA 1
ATOM 759 C C . TYR A 1 92 ? -5.312 -9.019 7.511 1.00 81.25 92 TYR A C 1
ATOM 761 O O . TYR A 1 92 ? -5.966 -9.080 8.553 1.00 81.25 92 TYR A O 1
ATOM 769 N N . SER A 1 93 ? -5.010 -7.881 6.899 1.00 88.00 93 SER A N 1
ATOM 770 C CA . SER A 1 93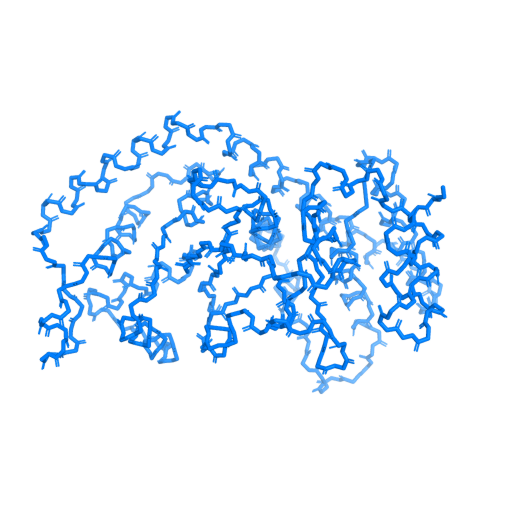 ? -5.507 -6.580 7.326 1.00 88.00 93 SER A CA 1
ATOM 771 C C . SER A 1 93 ? -5.619 -5.618 6.147 1.00 88.00 93 SER A C 1
ATOM 773 O O . SER A 1 93 ? -4.985 -5.790 5.099 1.00 88.00 93 SER A O 1
ATOM 775 N N . ILE A 1 94 ? -6.466 -4.609 6.325 1.00 90.69 94 ILE A N 1
ATOM 776 C CA . ILE A 1 94 ? -6.583 -3.469 5.428 1.00 90.69 94 ILE A CA 1
ATOM 777 C C . ILE A 1 94 ? -5.854 -2.293 6.082 1.00 90.69 94 ILE A C 1
ATOM 779 O O . ILE A 1 94 ? -6.289 -1.739 7.093 1.00 90.69 94 ILE A O 1
ATOM 783 N N . SER A 1 95 ? -4.737 -1.922 5.480 1.00 91.00 95 SER A N 1
ATOM 784 C CA . SER A 1 95 ? -3.856 -0.859 5.928 1.00 91.00 95 SER A CA 1
ATOM 785 C C . SER A 1 95 ? -4.214 0.484 5.279 1.00 91.00 95 SER A C 1
ATOM 787 O O . SER A 1 95 ? -4.733 0.547 4.161 1.00 91.00 95 SER A O 1
ATOM 789 N N . PHE A 1 96 ? -3.893 1.584 5.955 1.00 92.06 96 PHE A N 1
ATOM 790 C CA . PHE A 1 96 ? -4.128 2.939 5.443 1.00 92.06 96 PHE A CA 1
ATOM 791 C C . PHE A 1 96 ? -2.877 3.515 4.767 1.00 92.06 96 PHE A C 1
ATOM 793 O O . PHE A 1 96 ? -1.786 3.445 5.328 1.00 92.06 96 PHE A O 1
ATOM 800 N N . GLU A 1 97 ? -3.039 4.131 3.593 1.00 89.94 97 GLU A N 1
ATOM 801 C CA . GLU A 1 97 ? -2.068 5.081 3.019 1.00 89.94 97 GLU A CA 1
ATOM 802 C C . GLU A 1 97 ? -2.410 6.529 3.400 1.00 89.94 97 GLU A C 1
ATOM 804 O O . GLU A 1 97 ? -3.516 6.816 3.873 1.00 89.94 97 GLU A O 1
ATOM 809 N N . SER A 1 98 ? -1.471 7.450 3.179 1.00 89.31 98 SER A N 1
ATOM 810 C CA . SER A 1 98 ? -1.564 8.854 3.596 1.00 89.31 98 SER A CA 1
ATOM 811 C C . SER A 1 98 ? -2.868 9.571 3.222 1.00 89.31 98 SER A C 1
ATOM 813 O O . SER A 1 98 ? -3.473 10.221 4.077 1.00 89.31 98 SER A O 1
ATOM 815 N N . ASN A 1 99 ? -3.357 9.443 1.987 1.00 89.31 99 ASN A N 1
ATOM 816 C CA . ASN A 1 99 ? -4.616 10.070 1.584 1.00 89.31 99 ASN A CA 1
ATOM 817 C C . ASN A 1 99 ? -5.811 9.429 2.284 1.00 89.31 99 ASN A C 1
ATOM 819 O O . ASN A 1 99 ? -6.673 10.152 2.773 1.00 89.31 99 ASN A O 1
ATOM 823 N N . SER A 1 100 ? -5.858 8.097 2.364 1.00 92.56 100 SER A N 1
ATOM 824 C CA . SER A 1 100 ? -6.956 7.392 3.035 1.00 92.56 100 SER A CA 1
ATOM 825 C C . SER A 1 100 ? -7.036 7.736 4.529 1.00 92.56 100 SER A C 1
ATOM 827 O O . SER A 1 100 ? -8.130 7.951 5.047 1.00 92.56 100 SER A O 1
ATOM 829 N N . ALA A 1 101 ? -5.889 7.885 5.202 1.00 94.56 101 ALA A N 1
ATOM 830 C CA . ALA A 1 101 ? -5.811 8.290 6.603 1.00 94.56 101 ALA A CA 1
ATOM 831 C C . ALA A 1 101 ? -6.345 9.717 6.811 1.00 94.56 101 ALA A C 1
ATOM 833 O O . ALA A 1 101 ? -7.153 9.954 7.710 1.00 94.56 101 ALA A O 1
ATOM 834 N N . ARG A 1 102 ? -5.959 10.657 5.937 1.00 93.81 102 ARG A N 1
ATOM 835 C CA . ARG A 1 102 ? -6.458 12.040 5.972 1.00 93.81 102 ARG A CA 1
ATOM 836 C C . ARG A 1 102 ? -7.959 12.120 5.688 1.00 93.81 102 ARG A C 1
ATOM 838 O O . ARG A 1 102 ? -8.683 12.792 6.410 1.00 93.81 102 ARG A O 1
ATOM 845 N N . TYR A 1 103 ? -8.444 11.406 4.671 1.00 94.50 103 TYR A N 1
ATOM 846 C CA . TYR A 1 103 ? -9.872 11.378 4.340 1.00 94.50 103 TYR A CA 1
ATOM 847 C C . TYR A 1 103 ? -10.708 10.772 5.472 1.00 94.50 103 TYR A C 1
ATOM 849 O O . TYR A 1 103 ? -11.810 11.245 5.742 1.00 94.50 103 TYR A O 1
ATOM 857 N N . LEU A 1 104 ? -10.189 9.745 6.154 1.00 95.75 104 LEU A N 1
ATOM 858 C CA . LEU A 1 104 ? -10.832 9.189 7.342 1.00 95.75 104 LEU A CA 1
ATOM 859 C C . LEU A 1 104 ? -10.908 10.226 8.466 1.00 95.75 104 LEU A C 1
ATOM 861 O O . LEU A 1 104 ? -11.952 10.359 9.103 1.00 95.75 104 LEU A O 1
ATOM 865 N N . HIS A 1 105 ? -9.818 10.957 8.705 1.00 95.94 105 HIS A N 1
ATOM 866 C CA . HIS A 1 105 ? -9.794 12.022 9.699 1.00 95.94 105 HIS A CA 1
ATOM 867 C C . HIS A 1 105 ? -10.829 13.105 9.400 1.00 95.94 105 HIS A C 1
ATOM 869 O O . HIS A 1 105 ? -11.598 13.476 10.288 1.00 95.94 105 HIS A O 1
ATOM 875 N N . ASP A 1 106 ? -10.903 13.555 8.150 1.00 94.69 106 ASP A N 1
ATOM 876 C CA . ASP A 1 106 ? -11.909 14.519 7.721 1.00 94.69 106 ASP A CA 1
ATOM 877 C C . ASP A 1 106 ? -13.330 13.989 7.947 1.00 94.69 106 ASP A C 1
ATOM 879 O O . ASP A 1 106 ? -14.154 14.680 8.546 1.00 94.69 106 ASP A O 1
ATOM 883 N N . TYR A 1 107 ? -13.604 12.744 7.551 1.00 94.56 107 TYR A N 1
ATOM 884 C CA . TYR A 1 107 ? -14.918 12.127 7.728 1.00 94.56 107 TYR A CA 1
ATOM 885 C C . TYR A 1 107 ? -15.337 12.044 9.204 1.00 94.56 107 TYR A C 1
ATOM 887 O O . TYR A 1 107 ? -16.432 12.479 9.557 1.00 94.56 107 TYR A O 1
ATOM 895 N N . ILE A 1 108 ? -14.463 11.527 10.075 1.00 93.69 108 ILE A N 1
ATOM 896 C CA . ILE A 1 108 ? -14.759 11.342 11.505 1.00 93.69 108 ILE A CA 1
ATOM 897 C C . ILE A 1 108 ? -15.016 12.678 12.212 1.00 93.69 108 ILE A C 1
ATOM 899 O O . ILE A 1 108 ? -15.832 12.735 13.128 1.00 93.69 108 ILE A O 1
ATOM 903 N N . ASN A 1 109 ? -14.356 13.758 11.789 1.00 91.56 109 ASN A N 1
ATOM 904 C CA . ASN A 1 109 ? -14.530 15.082 12.392 1.00 91.56 109 ASN A CA 1
ATOM 905 C C . ASN A 1 109 ? -15.644 15.917 11.740 1.00 91.56 109 ASN A C 1
ATOM 907 O O . ASN A 1 109 ? -15.782 17.100 12.043 1.00 91.56 109 ASN A O 1
ATOM 911 N N . GLY A 1 110 ? -16.444 15.325 10.846 1.00 89.25 110 GLY A N 1
ATOM 912 C CA . GLY A 1 110 ? -17.544 16.018 10.174 1.00 89.25 110 GLY A CA 1
ATOM 913 C C . GLY A 1 110 ? -17.096 17.015 9.101 1.00 89.25 110 GLY A C 1
ATOM 914 O O . GLY A 1 110 ? -17.909 17.814 8.629 1.00 89.25 110 GLY A O 1
ATOM 915 N N . ASN A 1 111 ? -15.828 16.974 8.682 1.00 90.62 111 ASN A N 1
ATOM 916 C CA . ASN A 1 111 ? -15.360 17.742 7.537 1.00 90.62 111 ASN A CA 1
ATOM 917 C C . ASN A 1 111 ? -15.929 17.147 6.243 1.00 90.62 111 ASN A C 1
ATOM 919 O O . ASN A 1 111 ? -16.227 15.956 6.124 1.00 90.62 111 ASN A O 1
ATOM 923 N N . LYS A 1 112 ? -16.071 17.996 5.224 1.00 86.19 112 LYS A N 1
ATOM 924 C CA . LYS A 1 112 ? -16.616 17.573 3.935 1.00 86.19 112 LYS A CA 1
ATOM 925 C C . LYS A 1 112 ? -15.637 16.647 3.211 1.00 86.19 112 LYS A C 1
ATOM 927 O O . LYS A 1 112 ? -14.623 17.103 2.692 1.00 86.19 112 LYS A O 1
ATOM 932 N N . VAL A 1 113 ? -16.022 15.384 3.061 1.00 85.94 113 VAL A N 1
ATOM 933 C CA . VAL A 1 113 ? -15.332 14.413 2.206 1.00 85.94 113 VAL A CA 1
ATOM 934 C C . VAL A 1 113 ? -16.046 14.308 0.861 1.00 85.94 113 VAL A C 1
ATOM 936 O O . VAL A 1 113 ? -17.236 14.005 0.783 1.00 85.94 113 VAL A O 1
ATOM 939 N N . THR A 1 114 ? -15.327 14.594 -0.224 1.00 82.50 114 THR A N 1
ATOM 940 C CA . THR A 1 114 ? -15.893 14.591 -1.584 1.00 82.50 114 THR A CA 1
ATOM 941 C C . THR A 1 114 ? -15.988 13.198 -2.199 1.00 82.50 114 THR A C 1
ATOM 943 O O . THR A 1 114 ? -16.815 12.981 -3.081 1.00 82.50 114 THR A O 1
ATOM 946 N N . GLU A 1 115 ? -15.166 12.253 -1.740 1.00 85.44 115 GLU A N 1
ATOM 947 C CA . GLU A 1 115 ? -15.084 10.908 -2.310 1.00 85.44 115 GLU A CA 1
ATOM 948 C C . GLU A 1 115 ? -16.117 9.977 -1.660 1.00 85.44 115 GLU A C 1
ATOM 950 O O . GLU A 1 115 ? -15.843 9.280 -0.687 1.00 85.44 115 GLU A O 1
ATOM 955 N N . GLN A 1 116 ? -17.340 9.970 -2.194 1.00 86.69 116 GLN A N 1
ATOM 956 C CA . GLN A 1 116 ? -18.440 9.150 -1.660 1.00 86.69 116 GLN A CA 1
ATOM 957 C C . GLN A 1 116 ? -18.144 7.646 -1.719 1.00 86.69 116 GLN A C 1
ATOM 959 O O . GLN A 1 116 ? -18.591 6.887 -0.857 1.00 86.69 116 GLN A O 1
ATOM 964 N N . SER A 1 117 ? -17.350 7.209 -2.702 1.00 88.62 117 SER A N 1
ATOM 965 C CA . SER A 1 117 ? -16.933 5.809 -2.800 1.00 88.62 117 SER A CA 1
ATOM 966 C C . SER A 1 117 ? -16.094 5.380 -1.589 1.00 88.62 117 SER A C 1
ATOM 968 O O . SER A 1 117 ? -16.226 4.248 -1.124 1.00 88.62 117 SER A O 1
ATOM 970 N N . PHE A 1 118 ? -15.287 6.286 -1.026 1.00 91.12 118 PHE A N 1
ATOM 971 C CA . PHE A 1 118 ? -14.493 6.033 0.175 1.00 91.12 118 PHE A CA 1
ATOM 972 C C . PHE A 1 118 ? -15.377 5.827 1.400 1.00 91.12 118 PHE A C 1
ATOM 974 O O . PHE A 1 118 ? -15.201 4.854 2.124 1.00 91.12 118 PHE A O 1
ATOM 981 N N . ILE A 1 119 ? -16.386 6.678 1.586 1.00 91.12 119 ILE A N 1
ATOM 982 C CA . ILE A 1 119 ? -17.338 6.552 2.698 1.00 91.12 119 ILE A CA 1
ATOM 983 C C . ILE A 1 119 ? -18.065 5.202 2.619 1.00 91.12 119 ILE A C 1
ATOM 985 O O . ILE A 1 119 ? -18.095 4.449 3.590 1.00 91.12 119 ILE A O 1
ATOM 989 N N . SER A 1 120 ? -18.566 4.833 1.435 1.00 91.94 120 SER A N 1
ATOM 990 C CA . SER A 1 120 ? -19.178 3.515 1.208 1.00 91.94 120 SER A CA 1
ATOM 991 C C . SER A 1 120 ? -18.217 2.358 1.509 1.00 91.94 120 SER A C 1
ATOM 993 O O . SER A 1 120 ? -18.638 1.314 2.011 1.00 91.94 120 SER A O 1
ATOM 995 N N . THR A 1 121 ? -16.929 2.536 1.211 1.00 93.38 121 THR A N 1
ATOM 996 C CA . THR A 1 121 ? -15.879 1.551 1.502 1.00 93.38 121 THR A CA 1
ATOM 997 C C . THR A 1 121 ? -15.697 1.377 3.009 1.00 93.38 121 THR A C 1
ATOM 999 O O . THR A 1 121 ? -15.691 0.245 3.485 1.00 93.38 121 THR A O 1
ATOM 1002 N N . LEU A 1 122 ? -15.628 2.473 3.774 1.00 93.81 122 LEU A N 1
ATOM 1003 C CA . LEU A 1 122 ? -15.512 2.431 5.237 1.00 93.81 122 LEU A CA 1
ATOM 1004 C C . LEU A 1 122 ? -16.687 1.687 5.880 1.00 93.81 122 LEU A C 1
ATOM 1006 O O . LEU A 1 122 ? -16.480 0.825 6.733 1.00 93.81 122 LEU A O 1
ATOM 1010 N N . HIS A 1 123 ? -17.914 1.967 5.431 1.00 93.38 123 HIS A N 1
ATOM 1011 C CA . HIS A 1 123 ? -19.098 1.265 5.926 1.00 93.38 123 HIS A CA 1
ATOM 1012 C C . HIS A 1 123 ? -19.054 -0.232 5.611 1.00 93.38 123 HIS A C 1
ATOM 1014 O O . HIS A 1 123 ? -19.329 -1.044 6.492 1.00 93.38 123 HIS A O 1
ATOM 1020 N N . THR A 1 124 ? -18.639 -0.600 4.394 1.00 93.75 124 THR A N 1
ATOM 1021 C CA . THR A 1 124 ? -18.476 -2.008 3.995 1.00 93.75 124 THR A CA 1
ATOM 1022 C C . THR A 1 124 ? -17.446 -2.710 4.879 1.00 93.75 124 THR A C 1
ATOM 1024 O O . THR A 1 124 ? -17.659 -3.847 5.295 1.00 93.75 124 THR A O 1
ATOM 1027 N N . ILE A 1 125 ? -16.344 -2.031 5.201 1.00 92.44 125 ILE A N 1
ATOM 1028 C CA . ILE A 1 125 ? -15.289 -2.568 6.061 1.00 92.44 125 ILE A CA 1
ATOM 1029 C C . ILE A 1 125 ? -15.800 -2.866 7.470 1.00 92.44 125 ILE A C 1
ATOM 1031 O O . ILE A 1 125 ? -15.573 -3.965 7.976 1.00 92.44 125 ILE A O 1
ATOM 1035 N N . LEU A 1 126 ? -16.517 -1.916 8.074 1.00 92.94 126 LEU A N 1
ATOM 1036 C CA . LEU A 1 126 ? -17.090 -2.077 9.410 1.00 92.94 126 LEU A CA 1
ATOM 1037 C C . LEU A 1 126 ? -18.160 -3.170 9.447 1.00 92.94 126 LEU A C 1
ATOM 1039 O O . LEU A 1 126 ? -18.157 -4.006 10.345 1.00 92.94 126 LEU A O 1
ATOM 1043 N N . GLU A 1 127 ? -19.061 -3.200 8.464 1.00 92.94 127 GLU A N 1
ATOM 1044 C CA . GLU A 1 127 ? -20.155 -4.179 8.414 1.00 92.94 127 GLU A CA 1
ATOM 1045 C C . GLU A 1 127 ? -19.661 -5.622 8.263 1.00 92.94 127 GLU A C 1
ATOM 1047 O O . GLU A 1 127 ? -20.295 -6.539 8.781 1.00 92.94 127 GLU A O 1
ATOM 1052 N N . ASN A 1 128 ? -18.517 -5.823 7.604 1.00 90.44 128 ASN A N 1
ATOM 1053 C CA . ASN A 1 128 ? -17.891 -7.137 7.452 1.00 90.44 128 ASN A CA 1
ATOM 1054 C C . ASN A 1 128 ? -16.851 -7.448 8.540 1.00 90.44 128 ASN A C 1
ATOM 1056 O O . ASN A 1 128 ? -16.273 -8.535 8.526 1.00 90.44 128 ASN A O 1
ATOM 1060 N N . ASN A 1 129 ? -16.618 -6.524 9.481 1.00 89.25 129 ASN A N 1
ATOM 1061 C CA . ASN A 1 129 ? -15.640 -6.665 10.558 1.00 89.25 129 ASN A CA 1
ATOM 1062 C C . ASN A 1 129 ? -14.238 -7.053 10.041 1.00 89.25 129 ASN A C 1
ATOM 1064 O O . ASN A 1 129 ? -13.594 -7.962 10.573 1.00 89.25 129 ASN A O 1
ATOM 1068 N N . TYR A 1 130 ? -13.781 -6.402 8.965 1.00 90.19 130 TYR A N 1
ATOM 1069 C CA . TYR A 1 130 ? -12.430 -6.636 8.454 1.00 90.19 130 TYR A CA 1
ATOM 1070 C C . TYR A 1 130 ? -11.378 -6.065 9.403 1.00 90.19 130 TYR A C 1
ATOM 1072 O O . TYR A 1 130 ? -11.537 -4.979 9.958 1.00 90.19 130 TYR A O 1
ATOM 1080 N N . ASN A 1 131 ? -10.265 -6.786 9.535 1.00 89.25 131 ASN A N 1
ATOM 1081 C CA . ASN A 1 131 ? -9.112 -6.324 10.295 1.00 89.25 131 ASN A CA 1
ATOM 1082 C C . ASN A 1 131 ? -8.507 -5.075 9.648 1.00 89.25 131 ASN A C 1
ATOM 1084 O O . ASN A 1 131 ? -8.321 -5.015 8.431 1.00 89.25 131 ASN A O 1
ATOM 1088 N N . LEU A 1 132 ? -8.144 -4.110 10.483 1.00 92.06 132 LEU A N 1
ATOM 1089 C CA . LEU A 1 132 ? -7.554 -2.838 10.089 1.00 92.06 132 LEU A CA 1
ATOM 1090 C C . LEU A 1 132 ? -6.213 -2.645 10.785 1.00 92.06 132 LEU A C 1
ATOM 1092 O O . LEU A 1 132 ? -6.038 -3.096 11.917 1.00 92.06 132 LEU A O 1
ATOM 1096 N N . ASP A 1 133 ? -5.295 -1.926 10.147 1.00 90.12 133 ASP A N 1
ATOM 1097 C CA . ASP A 1 133 ? -4.034 -1.544 10.778 1.00 90.12 133 ASP A CA 1
ATOM 1098 C C . ASP A 1 133 ? -3.495 -0.189 10.265 1.00 90.12 133 ASP A C 1
ATOM 1100 O O . ASP A 1 133 ? -3.736 0.195 9.117 1.00 90.12 133 ASP A O 1
ATOM 1104 N N . PRO A 1 134 ? -2.743 0.558 11.091 1.00 91.50 134 PRO A N 1
ATOM 1105 C CA . PRO A 1 134 ? -2.131 1.825 10.691 1.00 91.50 134 PRO A CA 1
ATOM 1106 C C . PRO A 1 134 ? -0.714 1.673 10.104 1.00 91.50 134 PRO A C 1
ATOM 1108 O O . PRO A 1 134 ? -0.030 2.679 9.912 1.00 91.50 134 PRO A O 1
ATOM 1111 N N . MET A 1 135 ? -0.228 0.452 9.848 1.00 86.81 135 MET A N 1
ATOM 1112 C CA . MET A 1 135 ? 1.203 0.169 9.699 1.00 86.81 135 MET A CA 1
ATOM 1113 C C . MET A 1 135 ? 1.846 0.917 8.532 1.00 86.81 135 MET A C 1
ATOM 1115 O O . MET A 1 135 ? 2.920 1.482 8.717 1.00 86.81 135 MET A O 1
ATOM 1119 N N . PHE A 1 136 ? 1.215 0.974 7.353 1.00 87.81 136 PHE A N 1
ATOM 1120 C CA . PHE A 1 136 ? 1.789 1.715 6.219 1.00 87.81 136 PHE A CA 1
ATOM 1121 C C . PHE A 1 136 ? 1.844 3.209 6.462 1.00 87.81 136 PHE A C 1
ATOM 1123 O O . PHE A 1 136 ? 2.886 3.819 6.237 1.00 87.81 136 PHE A O 1
ATOM 1130 N N . TYR A 1 137 ? 0.755 3.788 6.955 1.00 91.25 137 TYR A N 1
ATOM 1131 C CA . TYR A 1 137 ? 0.716 5.207 7.256 1.00 91.25 137 TYR A CA 1
ATOM 1132 C C . TYR A 1 137 ? 1.765 5.588 8.312 1.00 91.25 137 TYR A C 1
ATOM 1134 O O . TYR A 1 137 ? 2.467 6.588 8.150 1.00 91.25 137 TYR A O 1
ATOM 1142 N N . MET A 1 138 ? 1.938 4.768 9.354 1.00 91.56 138 MET A N 1
ATOM 1143 C CA . MET A 1 138 ? 3.009 4.949 10.339 1.00 91.56 138 MET A CA 1
ATOM 1144 C C . MET A 1 138 ? 4.386 4.825 9.688 1.00 91.56 138 MET A C 1
ATOM 1146 O O . MET A 1 138 ? 5.211 5.725 9.821 1.00 91.56 138 MET A O 1
ATOM 1150 N N . LEU A 1 139 ? 4.628 3.742 8.953 1.00 89.00 139 LEU A N 1
ATOM 1151 C CA . LEU A 1 139 ? 5.910 3.454 8.320 1.00 89.00 139 LEU A CA 1
ATOM 1152 C C . LEU A 1 139 ? 6.345 4.563 7.357 1.00 89.00 139 LEU A C 1
ATOM 1154 O O . LEU A 1 139 ? 7.491 5.003 7.413 1.00 89.00 139 LEU A O 1
ATOM 1158 N N . GLU A 1 140 ? 5.434 5.034 6.507 1.00 88.94 140 GLU A N 1
ATOM 1159 C CA . GLU A 1 140 ? 5.670 6.136 5.576 1.00 88.94 140 GLU A CA 1
ATOM 1160 C C . GLU A 1 140 ? 6.048 7.420 6.329 1.00 88.94 140 GLU A C 1
ATOM 1162 O O . GLU A 1 140 ? 7.054 8.052 6.002 1.00 88.94 140 GLU A O 1
ATOM 1167 N N . ASN A 1 141 ? 5.292 7.794 7.367 1.00 91.12 141 ASN A N 1
ATOM 1168 C CA . ASN A 1 141 ? 5.553 9.024 8.116 1.00 91.12 141 ASN A CA 1
ATOM 1169 C C . ASN A 1 141 ? 6.852 8.956 8.925 1.00 91.12 141 ASN A C 1
ATOM 1171 O O . ASN A 1 141 ? 7.649 9.891 8.852 1.00 91.12 141 ASN A O 1
ATOM 1175 N N . PHE A 1 142 ? 7.138 7.850 9.617 1.00 89.56 142 PHE A N 1
ATOM 1176 C CA . PHE A 1 142 ? 8.410 7.700 10.332 1.00 89.56 142 PHE A CA 1
ATOM 1177 C C . PHE A 1 142 ? 9.602 7.680 9.381 1.00 89.56 142 PHE A C 1
ATOM 1179 O O . PHE A 1 142 ? 10.604 8.345 9.642 1.00 89.56 142 PHE A O 1
ATOM 1186 N N . ALA A 1 143 ? 9.491 6.989 8.246 1.00 86.12 143 ALA A N 1
ATOM 1187 C CA . ALA A 1 143 ? 10.558 6.963 7.257 1.00 86.12 143 ALA A CA 1
ATOM 1188 C C . ALA A 1 143 ? 10.788 8.346 6.612 1.00 86.12 143 ALA A C 1
ATOM 1190 O O . ALA A 1 143 ? 11.931 8.682 6.304 1.00 86.12 143 ALA A O 1
ATOM 1191 N N . LYS A 1 144 ? 9.749 9.183 6.486 1.00 85.81 144 LYS A N 1
ATOM 1192 C CA . LYS A 1 144 ? 9.865 10.602 6.097 1.00 85.81 144 LYS A CA 1
ATOM 1193 C C . LYS A 1 144 ? 10.406 11.512 7.209 1.00 85.81 144 LYS A C 1
ATOM 1195 O O . LYS A 1 144 ? 10.763 12.652 6.926 1.00 85.81 144 LYS A O 1
ATOM 1200 N N . GLY A 1 145 ? 10.465 11.042 8.456 1.00 82.75 145 GLY A N 1
ATOM 1201 C CA . GLY A 1 145 ? 10.749 11.885 9.621 1.00 82.75 145 GLY A CA 1
ATOM 1202 C C . GLY A 1 145 ? 9.598 12.838 9.975 1.00 82.75 145 GLY A C 1
ATOM 1203 O O . GLY A 1 145 ? 9.821 13.856 10.627 1.00 82.75 145 GLY A O 1
ATOM 1204 N N . ASN A 1 146 ? 8.375 12.526 9.540 1.00 82.06 146 ASN A N 1
ATOM 1205 C CA . ASN A 1 146 ? 7.175 13.315 9.788 1.00 82.06 146 ASN A CA 1
ATOM 1206 C C . ASN A 1 146 ? 6.575 12.971 11.156 1.00 82.06 146 ASN A C 1
ATOM 1208 O O . ASN A 1 146 ? 5.778 12.047 11.287 1.00 82.06 146 ASN A O 1
ATOM 1212 N N . ASP A 1 147 ? 6.931 13.759 12.165 1.00 82.44 147 ASP A N 1
ATOM 1213 C CA . ASP A 1 147 ? 6.379 13.683 13.523 1.00 82.44 147 ASP A CA 1
ATOM 1214 C C . ASP A 1 147 ? 5.455 14.897 13.766 1.00 82.44 147 ASP A C 1
ATOM 1216 O O . ASP A 1 147 ? 5.733 15.784 14.573 1.00 82.44 147 ASP A O 1
ATOM 1220 N N . THR A 1 148 ? 4.404 15.029 12.944 1.00 89.88 148 THR A N 1
ATOM 1221 C CA . THR A 1 148 ? 3.542 16.227 12.894 1.00 89.88 148 THR A CA 1
ATOM 1222 C C . THR A 1 148 ? 2.230 16.032 13.649 1.00 89.88 148 THR A C 1
ATOM 1224 O O . THR A 1 148 ? 1.732 14.918 13.781 1.00 89.88 148 THR A O 1
ATOM 1227 N N . LYS A 1 149 ? 1.588 17.128 14.083 1.00 92.12 149 LYS A N 1
ATOM 1228 C CA . LYS A 1 149 ? 0.245 17.069 14.696 1.00 92.12 149 LYS A CA 1
ATOM 1229 C C . LYS A 1 149 ? -0.777 16.362 13.794 1.00 92.12 149 LYS A C 1
ATOM 1231 O O . LYS A 1 149 ? -1.591 15.593 14.292 1.00 92.12 149 LYS A O 1
ATOM 1236 N N . GLU A 1 150 ? -0.721 16.608 12.485 1.00 93.56 150 GLU A N 1
ATOM 1237 C CA . GLU A 1 150 ? -1.581 15.945 11.495 1.00 93.56 150 GLU A CA 1
ATOM 1238 C C . GLU A 1 150 ? -1.371 14.425 11.494 1.00 93.56 150 GLU A C 1
ATOM 1240 O O . GLU A 1 150 ? -2.341 13.671 11.504 1.00 93.56 150 GLU A O 1
ATOM 1245 N N . PHE A 1 151 ? -0.116 13.966 11.569 1.00 94.62 151 PHE A N 1
ATOM 1246 C CA . PHE A 1 151 ? 0.199 12.546 11.681 1.00 94.62 151 PHE A CA 1
ATOM 1247 C C . PHE A 1 151 ? -0.501 11.894 12.884 1.00 94.62 151 PHE A C 1
ATOM 1249 O O . PHE A 1 151 ? -1.237 10.923 12.696 1.00 94.62 151 PHE A O 1
ATOM 1256 N N . TYR A 1 152 ? -0.366 12.472 14.083 1.00 95.44 152 TYR A N 1
ATOM 1257 C CA . TYR A 1 152 ? -1.033 11.961 15.290 1.00 95.44 152 TYR A CA 1
ATOM 1258 C C . TYR A 1 152 ? -2.557 11.943 15.164 1.00 95.44 152 TYR A C 1
ATOM 1260 O O . TYR A 1 152 ? -3.196 10.949 15.506 1.00 95.44 152 TYR A O 1
ATOM 1268 N N . LEU A 1 153 ? -3.146 13.031 14.664 1.00 95.94 153 LEU A N 1
ATOM 1269 C CA . LEU A 1 153 ? -4.596 13.155 14.512 1.00 95.94 153 LEU A CA 1
ATOM 1270 C C . LEU A 1 153 ? -5.173 12.121 13.537 1.00 95.94 153 LEU A C 1
ATOM 1272 O O . LEU A 1 153 ? -6.232 11.549 13.799 1.00 95.94 153 LEU A O 1
ATOM 1276 N N . ASN A 1 154 ? -4.453 11.826 12.457 1.00 96.88 154 ASN A N 1
ATOM 1277 C CA . ASN A 1 154 ? -4.853 10.794 11.507 1.00 96.88 154 ASN A CA 1
ATOM 1278 C C . ASN A 1 154 ? -4.776 9.388 12.134 1.00 96.88 154 ASN A C 1
ATOM 1280 O O . ASN A 1 154 ? -5.689 8.587 11.934 1.00 96.88 154 ASN A O 1
ATOM 1284 N N . ILE A 1 155 ? -3.753 9.090 12.949 1.00 97.00 155 ILE A N 1
ATOM 1285 C CA . ILE A 1 155 ? -3.671 7.811 13.682 1.00 97.00 155 ILE A CA 1
ATOM 1286 C C . ILE A 1 155 ? -4.811 7.677 14.698 1.00 97.00 155 ILE A C 1
ATOM 1288 O O . ILE A 1 155 ? -5.409 6.608 14.795 1.00 97.00 155 ILE A O 1
ATOM 1292 N N . ILE A 1 156 ? -5.166 8.751 15.410 1.00 97.19 156 ILE A N 1
ATOM 1293 C CA . ILE A 1 156 ? -6.326 8.773 16.318 1.00 97.19 156 ILE A CA 1
ATOM 1294 C C . ILE A 1 156 ? -7.608 8.405 15.567 1.00 97.19 156 ILE A C 1
ATOM 1296 O O . ILE A 1 156 ? -8.377 7.566 16.034 1.00 97.19 156 ILE A O 1
ATOM 1300 N N . SER A 1 157 ? -7.826 8.976 14.384 1.00 97.38 157 SER A N 1
ATOM 1301 C CA . SER A 1 157 ? -8.986 8.657 13.547 1.00 97.38 157 SER A CA 1
ATOM 1302 C C . SER A 1 157 ? -8.993 7.197 13.079 1.00 97.38 157 SER A C 1
ATOM 1304 O O . SER A 1 157 ? -10.032 6.541 13.169 1.00 97.38 157 SER A O 1
ATOM 1306 N N . ILE A 1 158 ? -7.842 6.648 12.672 1.00 96.75 158 ILE A N 1
ATOM 1307 C CA . ILE A 1 158 ? -7.713 5.212 12.367 1.00 96.75 158 ILE A CA 1
ATOM 1308 C C . ILE A 1 158 ? -8.039 4.373 13.609 1.00 96.75 158 ILE A C 1
ATOM 1310 O O . ILE A 1 158 ? -8.806 3.415 13.523 1.00 96.75 158 ILE A O 1
ATOM 1314 N N . LYS A 1 159 ? -7.537 4.755 14.787 1.00 96.75 159 LYS A N 1
ATOM 1315 C CA . LYS A 1 159 ? -7.787 4.023 16.031 1.00 96.75 159 LYS A CA 1
ATOM 1316 C C . LYS A 1 159 ? -9.260 4.041 16.431 1.00 96.75 159 LYS A C 1
ATOM 1318 O O . LYS A 1 159 ? -9.782 3.002 16.833 1.00 96.75 159 LYS A O 1
ATOM 1323 N N . LYS A 1 160 ? -9.951 5.176 16.273 1.00 96.69 160 LYS A N 1
ATOM 1324 C CA . LYS A 1 160 ? -11.404 5.288 16.496 1.00 96.69 160 LYS A CA 1
ATOM 1325 C C . LYS A 1 160 ? -12.188 4.330 15.598 1.00 96.69 160 LYS A C 1
ATOM 1327 O O . LYS A 1 160 ? -13.126 3.697 16.068 1.00 96.69 160 LYS A O 1
ATOM 1332 N N . LEU A 1 161 ? -11.772 4.173 14.340 1.00 96.44 161 LEU A N 1
ATOM 1333 C CA . LEU A 1 161 ? -12.363 3.202 13.419 1.00 96.44 161 LEU A CA 1
ATOM 1334 C C . LEU A 1 161 ? -12.088 1.751 13.855 1.00 96.44 161 LEU A C 1
ATOM 1336 O O . LEU A 1 161 ? -13.009 0.944 13.901 1.00 96.44 161 LEU A O 1
ATOM 1340 N N . MET A 1 162 ? -10.844 1.430 14.231 1.00 95.56 162 MET A N 1
ATOM 1341 C CA . MET A 1 162 ? -10.449 0.095 14.716 1.00 95.56 162 MET A CA 1
ATOM 1342 C C . MET A 1 162 ? -11.166 -0.325 16.006 1.00 95.56 162 MET A C 1
ATOM 1344 O O . MET A 1 162 ? -11.283 -1.511 16.295 1.00 95.56 162 MET A O 1
ATOM 1348 N N . THR A 1 163 ? -11.603 0.648 16.802 1.00 96.00 163 THR A N 1
ATOM 1349 C CA . THR A 1 163 ? -12.255 0.447 18.104 1.00 96.00 163 THR A CA 1
ATOM 1350 C C . THR A 1 163 ? -13.720 0.879 18.076 1.00 96.00 163 THR A C 1
ATOM 1352 O O . THR A 1 163 ? -14.291 1.214 19.113 1.00 96.00 163 THR A O 1
ATOM 1355 N N . CYS A 1 164 ? -14.330 0.883 16.885 1.00 96.88 164 CYS A N 1
ATOM 1356 C CA . CYS A 1 164 ? -15.698 1.337 16.685 1.00 96.88 164 CYS A CA 1
ATOM 1357 C C . CYS A 1 164 ? -16.689 0.535 17.545 1.00 96.88 164 CYS A C 1
ATOM 1359 O O . CYS A 1 164 ? -16.718 -0.696 17.521 1.00 96.88 164 CYS A O 1
ATOM 1361 N N . ASP A 1 165 ? -17.553 1.241 18.271 1.00 96.75 165 ASP A N 1
ATOM 1362 C CA . ASP A 1 165 ? -18.713 0.680 18.947 1.00 96.75 165 ASP A CA 1
ATOM 1363 C C . ASP A 1 165 ? -19.728 0.240 17.892 1.00 96.75 165 ASP A C 1
ATOM 1365 O O . ASP A 1 165 ? -20.537 1.026 17.391 1.00 96.75 165 ASP A O 1
ATOM 1369 N N . MET A 1 166 ? -19.686 -1.048 17.555 1.00 95.94 166 MET A N 1
ATOM 1370 C CA . MET A 1 166 ? -20.577 -1.625 16.554 1.00 95.94 166 MET A CA 1
ATOM 1371 C C . MET A 1 166 ? -22.053 -1.537 16.959 1.00 95.94 166 MET A C 1
ATOM 1373 O O . MET A 1 166 ? -22.910 -1.376 16.093 1.00 95.94 166 MET A O 1
ATOM 1377 N N . ASN A 1 167 ? -22.381 -1.561 18.257 1.00 96.25 167 ASN A N 1
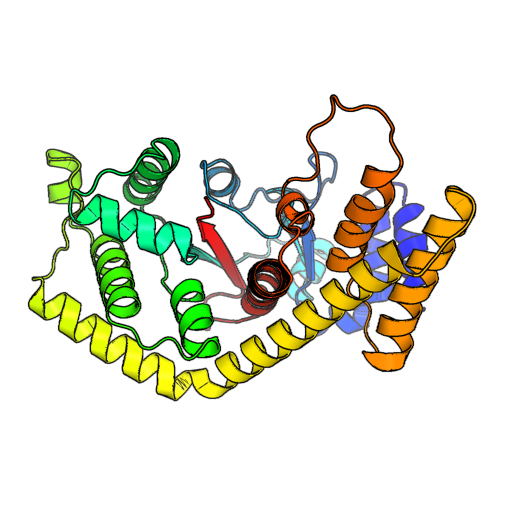ATOM 1378 C CA . ASN A 1 167 ? -23.769 -1.420 18.704 1.00 96.25 167 ASN A CA 1
ATOM 1379 C C . ASN A 1 167 ? -24.298 -0.011 18.447 1.00 96.25 167 ASN A C 1
ATOM 1381 O O . ASN A 1 167 ? -25.451 0.146 18.038 1.00 96.25 167 ASN A O 1
ATOM 1385 N N . HIS A 1 168 ? -23.473 1.005 18.700 1.00 96.06 168 HIS A N 1
ATOM 1386 C CA . HIS A 1 168 ? -23.794 2.386 18.363 1.00 96.06 168 HIS A CA 1
ATOM 1387 C C . HIS A 1 168 ? -23.883 2.565 16.843 1.00 96.06 168 HIS A C 1
ATOM 1389 O O . HIS A 1 168 ? -24.917 3.005 16.337 1.00 96.06 168 HIS A O 1
ATOM 1395 N N . TYR A 1 169 ? -22.859 2.115 16.114 1.00 96.62 169 TYR A N 1
ATOM 1396 C CA . TYR A 1 169 ? -22.784 2.202 14.658 1.00 96.62 169 TYR A CA 1
ATOM 1397 C C . TYR A 1 169 ? -23.989 1.558 13.958 1.00 96.62 169 TYR A C 1
ATOM 1399 O O . TYR A 1 169 ? -24.555 2.143 13.037 1.00 96.62 169 TYR A O 1
ATOM 1407 N N . HIS A 1 170 ? -24.460 0.389 14.400 1.00 95.94 170 HIS A N 1
ATOM 1408 C CA . HIS A 1 170 ? -25.641 -0.241 13.801 1.00 95.94 170 HIS A CA 1
ATOM 1409 C C . HIS A 1 170 ? -26.930 0.583 13.966 1.00 95.94 170 HIS A C 1
ATOM 1411 O O . HIS A 1 170 ? -27.844 0.426 13.157 1.00 95.94 170 HIS A O 1
ATOM 1417 N N . ARG A 1 171 ? -27.010 1.466 14.972 1.00 96.44 171 ARG A N 1
ATOM 1418 C CA . ARG A 1 171 ? -28.180 2.324 15.230 1.00 96.44 171 ARG A CA 1
ATOM 1419 C C . ARG A 1 171 ? -28.095 3.668 14.514 1.00 96.44 171 ARG A C 1
ATOM 1421 O O . ARG A 1 171 ? -29.114 4.146 14.029 1.00 96.44 171 ARG A O 1
ATOM 1428 N N . THR A 1 172 ? -26.914 4.281 14.484 1.00 95.06 172 THR A N 1
ATOM 1429 C CA . THR A 1 172 ? -26.730 5.671 14.026 1.00 95.06 172 THR A CA 1
ATOM 1430 C C . THR A 1 172 ? -25.997 5.781 12.694 1.00 95.06 172 THR A C 1
ATOM 1432 O O . THR A 1 172 ? -26.097 6.807 12.033 1.00 95.06 172 THR A O 1
ATOM 1435 N N . LYS A 1 173 ? -25.274 4.728 12.289 1.00 91.94 173 LYS A N 1
ATOM 1436 C CA . LYS A 1 173 ? -24.268 4.738 11.212 1.00 91.94 173 LYS A CA 1
ATOM 1437 C C . LYS A 1 173 ? -23.109 5.712 11.453 1.00 91.94 173 LYS A C 1
ATOM 1439 O O . LYS A 1 173 ? -22.329 5.967 10.540 1.00 91.94 173 LYS A O 1
ATOM 1444 N N . GLU A 1 174 ? -22.947 6.189 12.686 1.00 92.56 174 GLU A N 1
ATOM 1445 C CA . GLU A 1 174 ? -21.842 7.050 13.102 1.00 92.56 174 GLU A CA 1
ATOM 1446 C C . GLU A 1 174 ? -20.682 6.213 13.650 1.00 92.56 174 GLU A C 1
ATOM 1448 O O . GLU A 1 174 ? -20.881 5.237 14.380 1.00 92.56 174 GLU A O 1
ATOM 1453 N N . ILE A 1 175 ? -19.457 6.600 13.294 1.00 93.62 175 ILE A N 1
ATOM 1454 C CA . ILE A 1 175 ? -18.236 5.936 13.757 1.00 93.62 175 ILE A CA 1
ATOM 1455 C C . ILE A 1 175 ? -17.827 6.569 15.080 1.00 93.62 175 ILE A C 1
ATOM 1457 O O . ILE A 1 175 ? -17.366 7.709 15.125 1.00 93.62 175 ILE A O 1
ATOM 1461 N N . LYS A 1 176 ? -17.979 5.809 16.161 1.00 94.06 176 LYS A N 1
ATOM 1462 C CA . LYS A 1 176 ? -17.619 6.225 17.515 1.00 94.06 176 LYS A CA 1
ATOM 1463 C C . LYS A 1 176 ? -16.838 5.112 18.194 1.00 94.06 176 LYS A C 1
ATOM 1465 O O . LYS A 1 176 ? -17.235 3.961 18.094 1.00 94.06 176 LYS A O 1
ATOM 1470 N N . SER A 1 177 ? -15.758 5.454 18.889 1.00 96.19 177 SER A N 1
ATOM 1471 C CA . SER A 1 177 ? -14.974 4.485 19.658 1.00 96.19 177 SER A CA 1
ATOM 1472 C C . SER A 1 177 ? -15.726 3.991 20.901 1.00 96.19 177 SER A C 1
ATOM 1474 O O . SER A 1 177 ? -16.504 4.739 21.496 1.00 96.19 177 SER A O 1
ATOM 1476 N N . ILE A 1 178 ? -15.450 2.753 21.324 1.00 97.12 178 ILE A N 1
ATOM 1477 C CA . ILE A 1 178 ? -15.838 2.240 22.650 1.00 97.12 178 ILE A CA 1
ATOM 1478 C C . ILE A 1 178 ? -15.076 2.929 23.799 1.00 97.12 178 ILE A C 1
ATOM 1480 O O . ILE A 1 178 ? -15.521 2.878 24.944 1.00 97.12 178 ILE A O 1
ATOM 1484 N N . TYR A 1 179 ? -13.936 3.552 23.496 1.00 96.81 179 TYR A N 1
ATOM 1485 C CA . TYR A 1 179 ? -13.090 4.284 24.439 1.00 96.81 179 TYR A CA 1
ATOM 1486 C C . TYR A 1 179 ? -13.379 5.786 24.399 1.00 96.81 179 TYR A C 1
ATOM 1488 O O . TYR A 1 179 ? -13.840 6.311 23.381 1.00 96.81 179 TYR A O 1
ATOM 1496 N N . GLN A 1 180 ? -13.056 6.488 25.488 1.00 95.81 180 GLN A N 1
ATOM 1497 C CA . GLN A 1 180 ? -13.076 7.953 25.502 1.00 95.81 180 GLN A CA 1
ATOM 1498 C C . GLN A 1 180 ? -11.920 8.532 24.675 1.00 95.81 180 GLN A C 1
ATOM 1500 O O . GLN A 1 180 ? -10.907 7.869 24.430 1.00 95.81 180 GLN A O 1
ATOM 1505 N N . ASP A 1 181 ? -12.054 9.788 24.252 1.00 94.12 181 ASP A N 1
ATOM 1506 C CA . ASP A 1 181 ? -11.067 10.439 23.387 1.00 94.12 181 ASP A CA 1
ATOM 1507 C C . ASP A 1 181 ? -9.690 10.547 24.065 1.00 94.12 181 ASP A C 1
ATOM 1509 O O . ASP A 1 181 ? -8.676 10.245 23.434 1.00 94.12 181 ASP A O 1
ATOM 1513 N N . GLU A 1 182 ? -9.636 10.854 25.365 1.00 96.25 182 GLU A N 1
ATOM 1514 C CA . GLU A 1 182 ? -8.381 10.923 26.125 1.00 96.25 182 GLU A CA 1
ATOM 1515 C C . GLU A 1 182 ? -7.680 9.558 26.224 1.00 96.25 182 GLU A C 1
ATOM 1517 O O . GLU A 1 182 ? -6.447 9.476 26.212 1.00 96.25 182 GLU A O 1
ATOM 1522 N N . GLU A 1 183 ? -8.454 8.472 26.303 1.00 97.12 183 GLU A N 1
ATOM 1523 C CA . GLU A 1 183 ? -7.924 7.107 26.331 1.00 97.12 183 GLU A CA 1
ATOM 1524 C C . GLU A 1 183 ? -7.338 6.726 24.971 1.00 97.12 183 GLU A C 1
ATOM 1526 O O . GLU A 1 183 ? -6.228 6.196 24.909 1.00 97.12 183 GLU A O 1
ATOM 1531 N N . ILE A 1 184 ? -8.036 7.052 23.876 1.00 97.00 184 ILE A N 1
ATOM 1532 C CA . ILE A 1 184 ? -7.530 6.839 22.515 1.00 97.00 184 ILE A CA 1
ATOM 1533 C C . ILE A 1 184 ? -6.235 7.616 22.292 1.00 97.00 184 ILE A C 1
ATOM 1535 O O . ILE A 1 184 ? -5.269 7.050 21.781 1.00 97.00 184 ILE A O 1
ATOM 1539 N N . GLU A 1 185 ? -6.179 8.886 22.696 1.00 96.62 185 GLU A N 1
ATOM 1540 C CA . GLU A 1 185 ? -4.960 9.687 22.580 1.00 96.62 185 GLU A CA 1
ATOM 1541 C C . GLU A 1 185 ? -3.782 9.065 23.332 1.00 96.62 185 GLU A C 1
ATOM 1543 O O . GLU A 1 185 ? -2.657 9.056 22.824 1.00 96.62 185 GLU A O 1
ATOM 1548 N N . LYS A 1 186 ? -4.026 8.548 24.541 1.00 96.88 186 LYS A N 1
ATOM 1549 C CA . LYS A 1 186 ? -3.000 7.874 25.336 1.00 96.88 186 LYS A CA 1
ATOM 1550 C C . LYS A 1 186 ? -2.510 6.601 24.644 1.00 96.88 186 LYS A C 1
ATOM 1552 O O . LYS A 1 186 ? -1.301 6.447 24.482 1.00 96.88 186 LYS A O 1
ATOM 1557 N N . ILE A 1 187 ? -3.427 5.746 24.186 1.00 96.00 187 ILE A N 1
ATOM 1558 C CA . ILE A 1 187 ? -3.094 4.505 23.470 1.00 96.00 187 ILE A CA 1
ATOM 1559 C C . ILE A 1 187 ? -2.264 4.816 22.223 1.00 96.00 187 ILE A C 1
ATOM 1561 O O . ILE A 1 187 ? -1.216 4.215 22.015 1.00 96.00 187 ILE A O 1
ATOM 1565 N N . VAL A 1 188 ? -2.683 5.796 21.419 1.00 96.19 188 VAL A N 1
ATOM 1566 C CA . VAL A 1 188 ? -1.966 6.179 20.196 1.00 96.19 188 VAL A CA 1
ATOM 1567 C C . VAL A 1 188 ? -0.559 6.691 20.497 1.00 96.19 188 VAL A C 1
ATOM 1569 O O . VAL A 1 188 ? 0.382 6.333 19.790 1.00 96.19 188 VAL A O 1
ATOM 1572 N N . LYS A 1 189 ? -0.382 7.502 21.548 1.00 94.88 189 LYS A N 1
ATOM 1573 C CA . LYS A 1 189 ? 0.951 7.969 21.967 1.00 94.88 189 LYS A CA 1
ATOM 1574 C C . LYS A 1 189 ? 1.852 6.800 22.360 1.00 94.88 189 LYS A C 1
ATOM 1576 O O . LYS A 1 189 ? 3.003 6.758 21.930 1.00 94.88 189 LYS A O 1
ATOM 1581 N N . GLU A 1 190 ? 1.336 5.858 23.145 1.00 94.81 190 GLU A N 1
ATOM 1582 C CA . GLU A 1 190 ? 2.076 4.663 23.563 1.00 94.81 190 GLU A CA 1
ATOM 1583 C C . GLU A 1 190 ? 2.447 3.780 22.360 1.00 94.81 190 GLU A C 1
ATOM 1585 O O . GLU A 1 190 ? 3.604 3.383 22.229 1.00 94.81 190 GLU A O 1
ATOM 1590 N N . GLU A 1 191 ? 1.510 3.552 21.435 1.00 93.19 191 GLU A N 1
ATOM 1591 C CA . GLU A 1 191 ? 1.735 2.779 20.206 1.00 93.19 191 GLU A CA 1
ATOM 1592 C C . GLU A 1 191 ? 2.772 3.435 19.290 1.00 93.19 191 GLU A C 1
ATOM 1594 O O . GLU A 1 191 ? 3.645 2.748 18.767 1.00 93.19 191 GLU A O 1
ATOM 1599 N N . ILE A 1 192 ? 2.730 4.759 19.125 1.00 93.06 192 ILE A N 1
ATOM 1600 C CA . ILE A 1 192 ? 3.717 5.509 18.337 1.00 93.06 192 ILE A CA 1
ATOM 1601 C C . ILE A 1 192 ? 5.114 5.401 18.949 1.00 93.06 192 ILE A C 1
ATOM 1603 O O . ILE A 1 192 ? 6.075 5.143 18.224 1.00 93.06 192 ILE A O 1
ATOM 1607 N N . VAL A 1 193 ? 5.241 5.572 20.268 1.00 92.19 193 VAL A N 1
ATOM 1608 C CA . VAL A 1 193 ? 6.533 5.455 20.962 1.00 92.19 193 VAL A CA 1
ATOM 1609 C C . VAL A 1 193 ? 7.082 4.037 20.837 1.00 92.19 193 VAL A C 1
ATOM 1611 O O . VAL A 1 193 ? 8.250 3.863 20.486 1.00 92.19 193 VAL A O 1
ATOM 1614 N N . TYR A 1 194 ? 6.242 3.029 21.077 1.00 91.50 194 TYR A N 1
ATOM 1615 C CA . TYR A 1 194 ? 6.610 1.627 20.907 1.00 91.50 194 TYR A CA 1
ATOM 1616 C C . TYR A 1 194 ? 7.072 1.350 19.474 1.00 91.50 194 TYR A C 1
ATOM 1618 O O . TYR A 1 194 ? 8.172 0.846 19.260 1.00 91.50 194 TYR A O 1
ATOM 1626 N N . PHE A 1 195 ? 6.275 1.756 18.485 1.00 89.69 195 PHE A N 1
ATOM 1627 C CA . PHE A 1 195 ? 6.577 1.520 17.080 1.00 89.69 195 PHE A CA 1
ATOM 1628 C C . PHE A 1 195 ? 7.895 2.183 16.665 1.00 89.69 195 PHE A C 1
ATOM 1630 O O . PHE A 1 195 ? 8.728 1.556 16.014 1.00 89.69 195 PHE A O 1
ATOM 1637 N N . LYS A 1 196 ? 8.127 3.426 17.103 1.00 87.69 196 LYS A N 1
ATOM 1638 C CA . LYS A 1 196 ? 9.361 4.168 16.831 1.00 87.69 196 LYS A CA 1
ATOM 1639 C C . LYS A 1 196 ? 10.605 3.452 17.369 1.00 87.69 196 LYS A C 1
ATOM 1641 O O . LYS A 1 196 ? 11.627 3.417 16.691 1.00 87.69 196 LYS A O 1
ATOM 1646 N N . ASN A 1 197 ? 10.512 2.881 18.568 1.00 88.81 197 ASN A N 1
ATOM 1647 C CA . ASN A 1 197 ? 11.645 2.243 19.235 1.00 88.81 197 ASN A CA 1
ATOM 1648 C C . ASN A 1 197 ? 11.921 0.829 18.705 1.00 88.81 197 ASN A C 1
ATOM 1650 O O . ASN A 1 197 ? 13.076 0.481 18.469 1.00 88.81 197 ASN A O 1
ATOM 1654 N N . GLU A 1 198 ? 10.879 0.029 18.479 1.00 88.50 198 GLU A N 1
ATOM 1655 C CA . GLU A 1 198 ? 11.034 -1.384 18.111 1.00 88.50 198 GLU A CA 1
ATOM 1656 C C . GLU A 1 198 ? 11.275 -1.597 16.610 1.00 88.50 198 GLU A C 1
ATOM 1658 O O . GLU A 1 198 ? 11.951 -2.547 16.213 1.00 88.50 198 GLU A O 1
ATOM 1663 N N . PHE A 1 199 ? 10.760 -0.708 15.753 1.00 87.12 199 PHE A N 1
ATOM 1664 C CA . PHE A 1 199 ? 10.780 -0.891 14.295 1.00 87.12 199 PHE A CA 1
ATOM 1665 C C . PHE A 1 199 ? 11.783 0.019 13.575 1.00 87.12 199 PHE A C 1
ATOM 1667 O O . PHE A 1 199 ? 11.722 0.162 12.352 1.00 87.12 199 PHE A O 1
ATOM 1674 N N . GLN A 1 200 ? 12.763 0.578 14.294 1.00 85.69 200 GLN A N 1
ATOM 1675 C CA . GLN A 1 200 ? 13.780 1.474 13.728 1.00 85.69 200 GLN A CA 1
ATOM 1676 C C . GLN A 1 200 ? 14.485 0.885 12.492 1.00 85.69 200 GLN A C 1
ATOM 1678 O O . GLN A 1 200 ? 14.648 1.561 11.474 1.00 85.69 200 GLN A O 1
ATOM 1683 N N . SER A 1 201 ? 14.845 -0.400 12.539 1.00 85.69 201 SER A N 1
ATOM 1684 C CA . SER A 1 201 ? 15.479 -1.099 11.412 1.00 85.69 201 SER A CA 1
ATOM 1685 C C . SER A 1 201 ? 14.570 -1.192 10.180 1.00 85.69 201 SER A C 1
ATOM 1687 O O . SER A 1 201 ? 15.046 -1.111 9.047 1.00 85.69 201 SER A O 1
ATOM 1689 N N . VAL A 1 202 ? 13.254 -1.302 10.380 1.00 85.50 202 VAL A N 1
ATOM 1690 C CA . VAL A 1 202 ? 12.261 -1.335 9.299 1.00 85.50 202 VAL A CA 1
ATOM 1691 C C . VAL A 1 202 ? 12.156 0.038 8.630 1.00 85.50 202 VAL A C 1
ATOM 1693 O O . VAL A 1 202 ? 12.078 0.105 7.401 1.00 85.50 202 VAL A O 1
ATOM 1696 N N . PHE A 1 203 ? 12.247 1.135 9.391 1.00 85.88 203 PHE A N 1
ATOM 1697 C CA . PHE A 1 203 ? 12.266 2.496 8.831 1.00 85.88 203 PHE A CA 1
ATOM 1698 C C . PHE A 1 203 ? 13.491 2.735 7.961 1.00 85.88 203 PHE A C 1
ATOM 1700 O O . PHE A 1 203 ? 13.373 3.268 6.859 1.00 85.88 203 PHE A O 1
ATOM 1707 N N . GLU A 1 204 ? 14.661 2.288 8.408 1.00 87.31 204 GLU A N 1
ATOM 1708 C CA . GLU A 1 204 ? 15.889 2.403 7.621 1.00 87.31 204 GLU A CA 1
ATOM 1709 C C . GLU A 1 204 ? 15.807 1.610 6.312 1.00 87.31 204 GLU A C 1
ATOM 1711 O O . GLU A 1 204 ? 16.288 2.063 5.269 1.00 87.31 204 GLU A O 1
ATOM 1716 N N . VAL A 1 205 ? 15.184 0.429 6.340 1.00 88.00 205 VAL A N 1
ATOM 1717 C CA . VAL A 1 205 ? 14.925 -0.356 5.127 1.00 88.00 205 VAL A CA 1
ATOM 1718 C C . VAL A 1 205 ? 13.957 0.384 4.207 1.00 88.00 205 VAL A C 1
ATOM 1720 O O . VAL A 1 205 ? 14.243 0.499 3.015 1.00 88.00 205 VAL A O 1
ATOM 1723 N N . ALA A 1 206 ? 12.865 0.939 4.737 1.00 89.06 206 ALA A N 1
ATOM 1724 C CA . ALA A 1 206 ? 11.904 1.728 3.969 1.00 89.06 206 ALA A CA 1
ATOM 1725 C C . ALA A 1 206 ? 12.557 2.951 3.301 1.00 89.06 206 ALA A C 1
ATOM 1727 O O . ALA A 1 206 ? 12.362 3.174 2.109 1.00 89.06 206 ALA A O 1
ATOM 1728 N N . GLN A 1 207 ? 13.400 3.694 4.024 1.00 91.06 207 GLN A N 1
ATOM 1729 C CA . GLN A 1 207 ? 14.156 4.831 3.485 1.00 91.06 207 GLN A CA 1
ATOM 1730 C C . GLN A 1 207 ? 15.119 4.411 2.367 1.00 91.06 207 GLN A C 1
ATOM 1732 O O . GLN A 1 207 ? 15.199 5.062 1.324 1.00 91.06 207 GLN A O 1
ATOM 1737 N N . LYS A 1 208 ? 15.842 3.297 2.546 1.00 91.50 208 LYS A N 1
ATOM 1738 C CA . LYS A 1 208 ? 16.737 2.756 1.509 1.00 91.50 208 LYS A CA 1
ATOM 1739 C C . LYS A 1 208 ? 15.957 2.306 0.275 1.00 91.50 208 LYS A C 1
ATOM 1741 O O . LYS A 1 208 ? 16.380 2.591 -0.844 1.00 91.50 208 LYS A O 1
ATOM 1746 N N . GLN A 1 209 ? 14.825 1.628 0.463 1.00 91.44 209 GLN A N 1
ATOM 1747 C CA . GLN A 1 209 ? 13.939 1.234 -0.632 1.00 91.44 209 GLN A CA 1
ATOM 1748 C C . GLN A 1 209 ? 13.420 2.462 -1.385 1.00 91.44 209 GLN A C 1
ATOM 1750 O O . GLN A 1 209 ? 13.533 2.499 -2.610 1.00 91.44 209 GLN A O 1
ATOM 1755 N N . HIS A 1 210 ? 12.962 3.490 -0.669 1.00 93.25 210 HIS A N 1
ATOM 1756 C CA . HIS A 1 210 ? 12.527 4.760 -1.253 1.00 93.25 210 HIS A CA 1
ATOM 1757 C C . HIS A 1 210 ? 13.608 5.422 -2.095 1.00 93.25 210 HIS A C 1
ATOM 1759 O O . HIS A 1 210 ? 13.364 5.758 -3.257 1.00 93.25 210 HIS A O 1
ATOM 1765 N N . LEU A 1 211 ? 14.835 5.502 -1.578 1.00 93.62 211 LEU A N 1
ATOM 1766 C CA . LEU A 1 211 ? 15.966 6.031 -2.331 1.00 93.62 211 LEU A CA 1
ATOM 1767 C C . LEU A 1 211 ? 16.219 5.234 -3.622 1.00 93.62 211 LEU A C 1
ATOM 1769 O O . LEU A 1 211 ? 16.424 5.828 -4.683 1.00 93.62 211 LEU A O 1
ATOM 1773 N N . ILE A 1 212 ? 16.175 3.900 -3.562 1.00 94.50 212 ILE A N 1
ATOM 1774 C CA . ILE A 1 212 ? 16.340 3.044 -4.746 1.00 94.50 212 ILE A CA 1
ATOM 1775 C C . ILE A 1 212 ? 15.214 3.300 -5.756 1.00 94.50 212 ILE A C 1
ATOM 1777 O O . ILE A 1 212 ? 15.501 3.486 -6.941 1.00 94.50 212 ILE A O 1
ATOM 1781 N N . MET A 1 213 ? 13.954 3.361 -5.312 1.00 95.00 213 MET A N 1
ATOM 1782 C CA . MET A 1 213 ? 12.803 3.624 -6.187 1.00 95.00 213 MET A CA 1
ATOM 1783 C C . MET A 1 213 ? 12.908 4.996 -6.855 1.00 95.00 213 MET A C 1
ATOM 1785 O O . MET A 1 213 ? 12.712 5.122 -8.067 1.00 95.00 213 MET A O 1
ATOM 1789 N N . ARG A 1 214 ? 13.321 6.016 -6.097 1.00 94.31 214 ARG A N 1
ATOM 1790 C CA . ARG A 1 214 ? 13.577 7.365 -6.605 1.00 94.31 214 ARG A CA 1
ATOM 1791 C C . ARG A 1 214 ? 14.675 7.375 -7.667 1.00 94.31 214 ARG A C 1
ATOM 1793 O O . ARG A 1 214 ? 14.508 7.992 -8.719 1.00 94.31 214 ARG A O 1
ATOM 1800 N N . ILE A 1 215 ? 15.779 6.665 -7.436 1.00 94.56 215 ILE A N 1
ATOM 1801 C CA . ILE A 1 215 ? 16.862 6.534 -8.420 1.00 94.56 215 ILE A CA 1
ATOM 1802 C C . ILE A 1 215 ? 16.360 5.829 -9.687 1.00 94.56 215 ILE A C 1
ATOM 1804 O O . ILE A 1 215 ? 16.641 6.294 -10.790 1.00 94.56 215 ILE A O 1
ATOM 1808 N N . ILE A 1 216 ? 15.588 4.746 -9.562 1.00 94.44 216 ILE A N 1
ATOM 1809 C CA . ILE A 1 216 ? 15.015 4.036 -10.715 1.00 94.44 216 ILE A CA 1
ATOM 1810 C C . ILE A 1 216 ? 14.122 4.967 -11.544 1.00 94.44 216 ILE A C 1
ATOM 1812 O O . ILE A 1 216 ? 14.292 5.034 -12.763 1.00 94.44 216 ILE A O 1
ATOM 1816 N N . LEU A 1 217 ? 13.232 5.735 -10.908 1.00 92.62 217 LEU A N 1
ATOM 1817 C CA . LEU A 1 217 ? 12.378 6.715 -11.591 1.00 92.62 217 LEU A CA 1
ATOM 1818 C C . LEU A 1 217 ? 13.201 7.774 -12.338 1.00 92.62 217 LEU A C 1
ATOM 1820 O O . LEU A 1 217 ? 12.944 8.042 -13.514 1.00 92.62 217 LEU A O 1
ATOM 1824 N N . LEU A 1 218 ? 14.248 8.312 -11.707 1.00 91.69 218 LEU A N 1
ATOM 1825 C CA . LEU A 1 218 ? 15.167 9.255 -12.353 1.00 91.69 218 LEU A CA 1
ATOM 1826 C C . LEU A 1 218 ? 15.878 8.639 -13.563 1.00 91.69 218 LEU A C 1
ATOM 1828 O O . LEU A 1 218 ? 16.065 9.314 -14.578 1.00 91.69 218 LEU A O 1
ATOM 1832 N N . MET A 1 219 ? 16.250 7.360 -13.494 1.00 93.56 219 MET A N 1
ATOM 1833 C CA . MET A 1 219 ? 16.885 6.654 -14.609 1.00 93.56 219 MET A CA 1
ATOM 1834 C C . MET A 1 219 ? 15.911 6.398 -15.761 1.00 93.56 219 MET A C 1
ATOM 1836 O O . MET A 1 219 ? 16.293 6.576 -16.919 1.00 93.56 219 MET A O 1
ATOM 1840 N N . ILE A 1 220 ? 14.651 6.068 -15.466 1.00 91.06 220 ILE A N 1
ATOM 1841 C CA . ILE A 1 220 ? 13.577 5.953 -16.464 1.00 91.06 220 ILE A CA 1
ATOM 1842 C C . ILE A 1 220 ? 13.367 7.297 -17.175 1.00 91.06 220 ILE A C 1
ATOM 1844 O O . ILE A 1 220 ? 13.356 7.359 -18.406 1.00 91.06 220 ILE A O 1
ATOM 1848 N N . MET A 1 221 ? 13.268 8.394 -16.421 1.00 87.69 221 MET A N 1
ATOM 1849 C CA . MET A 1 221 ? 13.135 9.739 -16.991 1.00 87.69 221 MET A CA 1
ATOM 1850 C C . MET A 1 221 ? 14.359 10.135 -17.817 1.00 87.69 221 MET A C 1
ATOM 1852 O O . MET A 1 221 ? 14.235 10.653 -18.926 1.00 87.69 221 MET A O 1
ATOM 1856 N N . THR A 1 222 ? 15.555 9.850 -17.307 1.00 89.88 222 THR A N 1
ATOM 1857 C CA . THR A 1 222 ? 16.806 10.117 -18.018 1.00 89.88 222 THR A CA 1
ATOM 1858 C C . THR A 1 222 ? 16.842 9.372 -19.349 1.00 89.88 222 THR A C 1
ATOM 1860 O O . THR A 1 222 ? 17.172 9.975 -20.369 1.00 89.88 222 THR A O 1
ATOM 1863 N N . ALA A 1 223 ? 16.447 8.095 -19.369 1.00 91.06 223 ALA A N 1
ATOM 1864 C CA . ALA A 1 223 ? 16.326 7.317 -20.597 1.00 91.06 223 ALA A CA 1
ATOM 1865 C C . ALA A 1 223 ? 15.333 7.972 -21.568 1.00 91.06 223 ALA A C 1
ATOM 1867 O O . ALA A 1 223 ? 15.648 8.156 -22.747 1.00 91.06 223 ALA A O 1
ATOM 1868 N N . LYS A 1 224 ? 14.163 8.393 -21.067 1.00 86.00 224 LYS A N 1
ATOM 1869 C CA . LYS A 1 224 ? 13.123 9.046 -21.870 1.00 86.00 224 LYS A CA 1
ATOM 1870 C C . LYS A 1 224 ? 13.638 10.275 -22.621 1.00 86.00 224 LYS A C 1
ATOM 1872 O O . LYS A 1 224 ? 13.398 10.393 -23.824 1.00 86.00 224 LYS A O 1
ATOM 1877 N N . PHE A 1 225 ? 14.342 11.163 -21.920 1.00 85.19 225 PHE A N 1
ATOM 1878 C CA . PHE A 1 225 ? 14.735 12.469 -22.455 1.00 85.19 225 PHE A CA 1
ATOM 1879 C C . PHE A 1 225 ? 16.103 12.484 -23.147 1.00 85.19 225 PHE A C 1
ATOM 1881 O O . PHE A 1 225 ? 16.284 13.231 -24.109 1.00 85.19 225 PHE A O 1
ATOM 1888 N N . LYS A 1 226 ? 17.077 11.682 -22.691 1.00 88.69 226 LYS A N 1
ATOM 1889 C CA . LYS A 1 226 ? 18.437 11.698 -23.262 1.00 88.69 226 LYS A CA 1
ATOM 1890 C C . LYS A 1 226 ? 18.587 10.825 -24.504 1.00 88.69 226 LYS A C 1
ATOM 1892 O O . LYS A 1 226 ? 19.383 11.162 -25.376 1.00 88.69 226 LYS A O 1
ATOM 1897 N N . ILE A 1 227 ? 17.863 9.710 -24.591 1.00 88.81 227 ILE A N 1
ATOM 1898 C CA . ILE A 1 227 ? 18.033 8.745 -25.683 1.00 88.81 227 ILE A CA 1
ATOM 1899 C C . ILE A 1 227 ? 17.124 9.131 -26.850 1.00 88.81 227 ILE A C 1
ATOM 1901 O O . ILE A 1 227 ? 15.905 9.239 -26.707 1.00 88.81 227 ILE A O 1
ATOM 1905 N N . LYS A 1 228 ? 17.739 9.342 -28.015 1.00 85.81 228 LYS A N 1
ATOM 1906 C CA . LYS A 1 228 ? 17.089 9.738 -29.270 1.00 85.81 228 LYS A CA 1
ATOM 1907 C C . LYS A 1 228 ? 17.288 8.643 -30.320 1.00 85.81 228 LYS A C 1
ATOM 1909 O O . LYS A 1 228 ? 18.229 7.863 -30.218 1.00 85.81 228 LYS A O 1
ATOM 1914 N N . GLY A 1 229 ? 16.412 8.595 -31.316 1.00 83.12 229 GLY A N 1
ATOM 1915 C CA . GLY A 1 229 ? 16.459 7.610 -32.397 1.00 83.12 229 GLY A CA 1
ATOM 1916 C C . GLY A 1 229 ? 15.098 7.445 -33.061 1.00 83.12 229 GLY A C 1
ATOM 1917 O O . GLY A 1 229 ? 14.138 8.126 -32.681 1.00 83.12 229 GLY A O 1
ATOM 1918 N N . THR A 1 230 ? 15.012 6.530 -34.028 1.00 82.31 230 THR A N 1
ATOM 1919 C CA . THR A 1 230 ? 13.719 6.080 -34.563 1.00 82.31 230 THR A CA 1
ATOM 1920 C C . THR A 1 230 ? 12.907 5.391 -33.461 1.00 82.31 230 THR A C 1
ATOM 1922 O O . THR A 1 230 ? 13.458 4.991 -32.438 1.00 82.31 230 THR A O 1
ATOM 1925 N N . LYS A 1 231 ? 11.585 5.275 -33.622 1.00 77.81 231 LYS A N 1
ATOM 1926 C CA . LYS A 1 231 ? 10.678 4.818 -32.553 1.00 77.81 231 LYS A CA 1
ATOM 1927 C C . LYS A 1 231 ? 11.114 3.491 -31.912 1.00 77.81 231 LYS A C 1
ATOM 1929 O O . LYS A 1 231 ? 11.226 3.411 -30.690 1.00 77.81 231 LYS A O 1
ATOM 1934 N N . GLU A 1 232 ? 11.374 2.478 -32.732 1.00 81.06 232 GLU A N 1
ATOM 1935 C CA . GLU A 1 232 ? 11.733 1.135 -32.265 1.00 81.06 232 GLU A CA 1
ATOM 1936 C C . GLU A 1 232 ? 13.148 1.094 -31.671 1.00 81.06 232 GLU A C 1
ATOM 1938 O O . GLU A 1 232 ? 13.361 0.583 -30.568 1.00 81.06 232 GLU A O 1
ATOM 1943 N N . GLU A 1 233 ? 14.115 1.715 -32.350 1.00 85.88 233 GLU A N 1
ATOM 1944 C CA . GLU A 1 233 ? 15.502 1.785 -31.881 1.00 85.88 233 GLU A CA 1
ATOM 1945 C C . GLU A 1 233 ? 15.615 2.561 -30.566 1.00 85.88 233 GLU A C 1
ATOM 1947 O O . GLU A 1 233 ? 16.348 2.154 -29.662 1.00 85.88 233 GLU A O 1
ATOM 1952 N N . LYS A 1 234 ? 14.851 3.652 -30.433 1.00 88.31 234 LYS A N 1
ATOM 1953 C CA . LYS A 1 234 ? 14.788 4.485 -29.233 1.00 88.31 234 LYS A CA 1
ATOM 1954 C C . LYS A 1 234 ? 14.277 3.679 -28.047 1.00 88.31 234 LYS A C 1
ATOM 1956 O O . LYS A 1 234 ? 14.952 3.662 -27.020 1.00 88.31 234 LYS A O 1
ATOM 1961 N N . LEU A 1 235 ? 13.144 2.985 -28.183 1.00 87.50 235 LEU A N 1
ATOM 1962 C CA . LEU A 1 235 ? 12.580 2.180 -27.096 1.00 87.50 235 LEU A CA 1
ATOM 1963 C C . LEU A 1 235 ? 13.562 1.084 -26.657 1.00 87.50 235 LEU A C 1
ATOM 1965 O O . LEU A 1 235 ? 13.869 0.957 -25.470 1.00 87.50 235 LEU A O 1
ATOM 1969 N N . LYS A 1 236 ? 14.139 0.348 -27.616 1.00 88.56 236 LYS A N 1
ATOM 1970 C CA . LYS A 1 236 ? 15.135 -0.698 -27.341 1.00 88.56 236 LYS A CA 1
ATOM 1971 C C . LYS A 1 236 ? 16.371 -0.142 -26.629 1.00 88.56 236 LYS A C 1
ATOM 1973 O O . LYS A 1 236 ? 16.858 -0.745 -25.670 1.00 88.56 236 LYS A O 1
ATOM 1978 N N . ALA A 1 237 ? 16.874 1.013 -27.062 1.00 90.19 237 ALA A N 1
ATOM 1979 C CA . ALA A 1 237 ? 18.017 1.674 -26.439 1.00 90.19 237 ALA A CA 1
ATOM 1980 C C . ALA A 1 237 ? 17.700 2.177 -25.019 1.00 90.19 237 ALA A C 1
ATOM 1982 O O . ALA A 1 237 ? 18.524 2.013 -24.118 1.00 90.19 237 ALA A O 1
ATOM 1983 N N . GLN A 1 238 ? 16.501 2.725 -24.796 1.00 91.94 238 GLN A N 1
ATOM 1984 C CA . GLN A 1 238 ? 16.024 3.158 -23.478 1.00 91.94 238 GLN A CA 1
ATOM 1985 C C . GLN A 1 238 ? 15.935 1.997 -22.492 1.00 91.94 238 GLN A C 1
ATOM 1987 O O . GLN A 1 238 ? 16.466 2.083 -21.385 1.00 91.94 238 GLN A O 1
ATOM 1992 N N . PHE A 1 239 ? 15.352 0.879 -22.919 1.00 91.38 239 PHE A N 1
ATOM 1993 C CA . PHE A 1 239 ? 15.285 -0.335 -22.111 1.00 91.38 239 PHE A CA 1
ATOM 1994 C C . PHE A 1 239 ? 16.659 -0.902 -21.794 1.00 91.38 239 PHE A C 1
ATOM 1996 O O . PHE A 1 239 ? 16.957 -1.197 -20.637 1.00 91.38 239 PHE A O 1
ATOM 2003 N N . LYS A 1 240 ? 17.530 -0.999 -22.804 1.00 91.56 240 LYS A N 1
ATOM 2004 C CA . LYS A 1 240 ? 18.906 -1.461 -22.611 1.00 91.56 240 LYS A CA 1
ATOM 2005 C C . LYS A 1 240 ? 19.645 -0.594 -21.593 1.00 91.56 240 LYS A C 1
ATOM 2007 O O . LYS A 1 240 ? 20.377 -1.132 -20.769 1.00 91.56 240 LYS A O 1
ATOM 2012 N N . TYR A 1 241 ? 19.441 0.721 -21.620 1.00 93.62 241 TYR A N 1
ATOM 2013 C CA . TYR A 1 241 ? 20.032 1.646 -20.655 1.00 93.62 241 TYR A CA 1
ATOM 2014 C C . TYR A 1 241 ? 19.548 1.385 -19.220 1.00 93.62 241 TYR A C 1
ATOM 2016 O O . TYR A 1 241 ? 20.375 1.253 -18.316 1.00 93.62 241 TYR A O 1
ATOM 2024 N N . ILE A 1 242 ? 18.233 1.249 -19.014 1.00 93.81 242 ILE A N 1
ATOM 2025 C CA . ILE A 1 242 ? 17.644 1.006 -17.686 1.00 93.81 242 ILE A CA 1
ATOM 2026 C C . ILE A 1 242 ? 18.069 -0.367 -17.143 1.00 93.81 242 ILE A C 1
ATOM 2028 O O . ILE A 1 242 ? 18.541 -0.461 -16.011 1.00 93.81 242 ILE A O 1
ATOM 2032 N N . ILE A 1 243 ? 17.977 -1.424 -17.958 1.00 92.81 243 ILE A N 1
ATOM 2033 C CA . ILE A 1 243 ? 18.369 -2.788 -17.567 1.00 92.81 243 ILE A CA 1
ATOM 2034 C C . ILE A 1 243 ? 19.863 -2.850 -17.246 1.00 92.81 243 ILE A C 1
ATOM 2036 O O . ILE A 1 243 ? 20.247 -3.454 -16.246 1.00 92.81 243 ILE A O 1
ATOM 2040 N N . LYS A 1 244 ? 20.715 -2.198 -18.050 1.00 91.88 244 LYS A N 1
ATOM 2041 C CA . LYS A 1 244 ? 22.157 -2.128 -17.784 1.00 91.88 244 LYS A CA 1
ATOM 2042 C C . LYS A 1 244 ? 22.432 -1.453 -16.443 1.00 91.88 244 LYS A C 1
ATOM 2044 O O . LYS A 1 244 ? 23.221 -1.968 -15.659 1.00 91.88 244 LYS A O 1
ATOM 2049 N N . PHE A 1 245 ? 21.756 -0.343 -16.147 1.00 94.75 245 PHE A N 1
ATOM 2050 C CA . PHE A 1 245 ? 21.876 0.318 -14.849 1.00 94.75 245 PHE A CA 1
ATOM 2051 C C . PHE A 1 245 ? 21.478 -0.608 -13.691 1.00 94.75 245 PHE A C 1
ATOM 2053 O O . PHE A 1 245 ? 22.265 -0.799 -12.765 1.00 94.75 245 PHE A O 1
ATOM 2060 N N . MET A 1 246 ? 20.297 -1.224 -13.768 1.00 92.38 246 MET A N 1
ATOM 2061 C CA . MET A 1 246 ? 19.806 -2.161 -12.755 1.00 92.38 246 MET A CA 1
ATOM 2062 C C . MET A 1 246 ? 20.784 -3.336 -12.552 1.00 92.38 246 MET A C 1
ATOM 2064 O O . MET A 1 246 ? 21.241 -3.593 -11.439 1.00 92.38 246 MET A O 1
ATOM 2068 N N . SER A 1 247 ? 21.217 -3.979 -13.638 1.00 89.88 247 SER A N 1
ATOM 2069 C CA . SER A 1 247 ? 22.127 -5.127 -13.589 1.00 89.88 247 SER A CA 1
ATOM 2070 C C . SER A 1 247 ? 23.532 -4.777 -13.099 1.00 89.88 247 SER A C 1
ATOM 2072 O O . SER A 1 247 ? 24.133 -5.558 -12.365 1.00 89.88 247 SER A O 1
ATOM 2074 N N . GLU A 1 248 ? 24.108 -3.654 -13.533 1.00 91.44 248 GLU A N 1
ATOM 2075 C CA . GLU A 1 248 ? 25.518 -3.348 -13.272 1.00 91.44 248 GLU A CA 1
ATOM 2076 C C . GLU A 1 248 ? 25.723 -2.543 -11.993 1.00 91.44 248 GLU A C 1
ATOM 2078 O O . GLU A 1 248 ? 26.723 -2.773 -11.309 1.00 91.44 248 GLU A O 1
ATOM 2083 N N . ARG A 1 249 ? 24.803 -1.618 -11.681 1.00 92.81 249 ARG A N 1
ATOM 2084 C CA . ARG A 1 249 ? 24.902 -0.696 -10.540 1.00 92.81 249 ARG A CA 1
ATOM 2085 C C . ARG A 1 249 ? 24.083 -1.155 -9.345 1.00 92.81 249 ARG A C 1
ATOM 2087 O O . ARG A 1 249 ? 24.620 -1.151 -8.246 1.00 92.81 249 ARG A O 1
ATOM 2094 N N . LEU A 1 250 ? 22.833 -1.571 -9.555 1.00 89.50 250 LEU A N 1
ATOM 2095 C CA . LEU A 1 250 ? 21.996 -2.081 -8.459 1.00 89.50 250 LEU A CA 1
ATOM 2096 C C . LEU A 1 250 ? 22.242 -3.569 -8.175 1.00 89.50 250 LEU A C 1
ATOM 2098 O O . LEU A 1 250 ? 21.873 -4.046 -7.110 1.00 89.50 250 LEU A O 1
ATOM 2102 N N . LYS A 1 251 ? 22.855 -4.301 -9.119 1.00 88.38 251 LYS A N 1
ATOM 2103 C CA . LYS A 1 251 ? 23.050 -5.763 -9.060 1.00 88.38 251 LYS A CA 1
ATOM 2104 C C . LYS A 1 251 ? 21.743 -6.542 -8.863 1.00 88.38 251 LYS A C 1
ATOM 2106 O O . LYS A 1 251 ? 21.754 -7.667 -8.379 1.00 88.38 251 LYS A O 1
ATOM 2111 N N . THR A 1 252 ? 20.619 -5.959 -9.272 1.00 86.19 252 THR A N 1
ATOM 2112 C CA . THR A 1 252 ? 19.286 -6.558 -9.175 1.00 86.19 252 THR A CA 1
ATOM 2113 C C . THR A 1 252 ? 18.386 -6.006 -10.278 1.00 86.19 252 THR A C 1
ATOM 2115 O O . THR A 1 252 ? 18.625 -4.902 -10.765 1.00 86.19 252 THR A O 1
ATOM 2118 N N . ILE A 1 253 ? 17.366 -6.763 -10.687 1.00 86.00 253 ILE A N 1
ATOM 2119 C CA . ILE A 1 253 ? 16.407 -6.365 -11.725 1.00 86.00 253 ILE A CA 1
ATOM 2120 C C . ILE A 1 253 ? 15.022 -6.187 -11.105 1.00 86.00 253 ILE A C 1
ATOM 2122 O O . ILE A 1 253 ? 14.424 -7.128 -10.590 1.00 86.00 253 ILE A O 1
ATOM 2126 N N . PHE A 1 254 ? 14.490 -4.976 -11.230 1.00 89.19 254 PHE A N 1
ATOM 2127 C CA . PHE A 1 254 ? 13.192 -4.570 -10.701 1.00 89.19 254 PHE A CA 1
ATOM 2128 C C . PHE A 1 254 ? 12.113 -4.687 -11.788 1.00 89.19 254 PHE A C 1
ATOM 2130 O O . PHE A 1 254 ? 11.839 -3.746 -12.531 1.00 89.19 254 PHE A O 1
ATOM 2137 N N . LEU A 1 255 ? 11.542 -5.888 -11.942 1.00 86.38 255 LEU A N 1
ATOM 2138 C CA . LEU A 1 255 ? 10.641 -6.211 -13.060 1.00 86.38 255 LEU A CA 1
ATOM 2139 C C . LEU A 1 255 ? 9.355 -5.373 -13.078 1.00 86.38 255 LEU A C 1
ATOM 2141 O O . LEU A 1 255 ? 8.938 -4.933 -14.147 1.00 86.38 255 LEU A O 1
ATOM 2145 N N . ARG A 1 256 ? 8.735 -5.121 -11.918 1.00 86.31 256 ARG A N 1
ATOM 2146 C CA . ARG A 1 256 ? 7.510 -4.305 -11.824 1.00 86.31 256 ARG A CA 1
ATOM 2147 C C . ARG A 1 256 ? 7.770 -2.888 -12.333 1.00 86.31 256 ARG A C 1
ATOM 2149 O O . ARG A 1 256 ? 7.012 -2.362 -13.140 1.00 86.31 256 ARG A O 1
ATOM 2156 N N . GLU A 1 257 ? 8.885 -2.306 -11.922 1.00 90.19 257 GLU A N 1
ATOM 2157 C CA . GLU A 1 257 ? 9.313 -0.966 -12.298 1.00 90.19 257 GLU A CA 1
ATOM 2158 C C . GLU A 1 257 ? 9.704 -0.913 -13.781 1.00 90.19 257 GLU A C 1
ATOM 2160 O O . GLU A 1 257 ? 9.418 0.081 -14.445 1.00 90.19 257 GLU A O 1
ATOM 2165 N N . LEU A 1 258 ? 10.268 -1.992 -14.342 1.00 90.12 258 LEU A N 1
ATOM 2166 C CA . LEU A 1 258 ? 10.488 -2.122 -15.788 1.00 90.12 258 LEU A CA 1
ATOM 2167 C C . LEU A 1 258 ? 9.177 -2.169 -16.584 1.00 90.12 258 LEU A C 1
ATOM 2169 O O . LEU A 1 258 ? 9.102 -1.554 -17.644 1.00 90.12 258 LEU A O 1
ATOM 2173 N N . VAL A 1 259 ? 8.139 -2.848 -16.086 1.00 87.44 259 VAL A N 1
ATOM 2174 C CA . VAL A 1 259 ? 6.806 -2.842 -16.718 1.00 87.44 259 VAL A CA 1
ATOM 2175 C C . VAL A 1 259 ? 6.200 -1.439 -16.681 1.00 87.44 259 VAL A C 1
ATOM 2177 O O . VAL A 1 259 ? 5.670 -0.965 -17.685 1.00 87.44 259 VAL A O 1
ATOM 2180 N N . VAL A 1 260 ? 6.322 -0.730 -15.554 1.00 85.44 260 VAL A N 1
ATOM 2181 C CA . VAL A 1 260 ? 5.862 0.663 -15.462 1.00 85.44 260 VAL A CA 1
ATOM 2182 C C . VAL A 1 260 ? 6.663 1.574 -16.402 1.00 85.44 260 VAL A C 1
ATOM 2184 O O . VAL A 1 260 ? 6.078 2.431 -17.067 1.00 85.44 260 VAL A O 1
ATOM 2187 N N . ALA A 1 261 ? 7.976 1.361 -16.525 1.00 88.12 261 ALA A N 1
ATOM 2188 C CA . ALA A 1 261 ? 8.812 2.0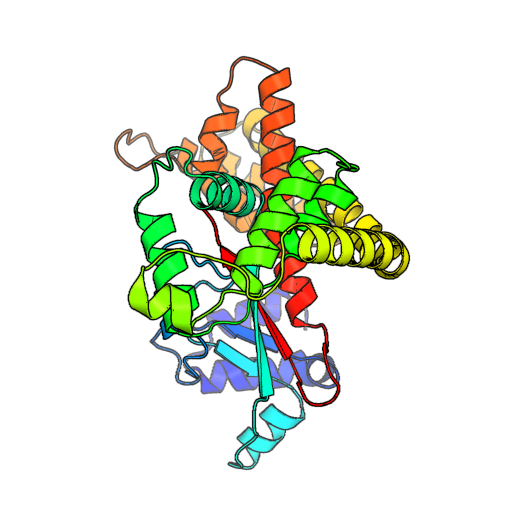61 -17.495 1.00 88.12 261 ALA A CA 1
ATOM 2189 C C . ALA A 1 261 ? 8.371 1.784 -18.939 1.00 88.12 261 ALA A C 1
ATOM 2191 O O . ALA A 1 261 ? 8.349 2.709 -19.745 1.00 88.12 261 ALA A O 1
ATOM 2192 N N . LEU A 1 262 ? 7.993 0.541 -19.261 1.00 86.81 262 LEU A N 1
ATOM 2193 C CA . LEU A 1 262 ? 7.564 0.144 -20.609 1.00 86.81 262 LEU A CA 1
ATOM 2194 C C . LEU A 1 262 ? 6.336 0.922 -21.011 1.00 86.81 262 LEU A C 1
ATOM 2196 O O . LEU A 1 262 ? 6.359 1.633 -22.011 1.00 86.81 262 LEU A O 1
ATOM 2200 N N . ASN A 1 263 ? 5.332 0.865 -20.144 1.00 83.12 263 ASN A N 1
ATOM 2201 C CA . ASN A 1 263 ? 4.119 1.643 -20.269 1.00 83.12 263 ASN A CA 1
ATOM 2202 C C . ASN A 1 263 ? 4.475 3.118 -20.502 1.00 83.12 263 ASN A C 1
ATOM 2204 O O . ASN A 1 263 ? 4.117 3.690 -21.528 1.00 83.12 263 ASN A O 1
ATOM 2208 N N . TYR A 1 264 ? 5.265 3.731 -19.620 1.00 82.19 264 TYR A N 1
ATOM 2209 C CA . TYR A 1 264 ? 5.615 5.148 -19.742 1.00 82.19 264 TYR A CA 1
ATOM 2210 C C . TYR A 1 264 ? 6.313 5.533 -21.056 1.00 82.19 264 TYR A C 1
ATOM 2212 O O . TYR A 1 264 ? 6.022 6.587 -21.627 1.00 82.19 264 TYR A O 1
ATOM 2220 N N . LEU A 1 265 ? 7.252 4.706 -21.518 1.00 83.31 265 LEU A N 1
ATOM 2221 C CA . LEU A 1 265 ? 8.058 4.971 -22.709 1.00 83.31 265 LEU A CA 1
ATOM 2222 C C . LEU A 1 265 ? 7.285 4.688 -24.006 1.00 83.31 265 LEU A C 1
ATOM 2224 O O . LEU A 1 265 ? 7.455 5.418 -24.983 1.00 83.31 265 LEU A O 1
ATOM 2228 N N . GLU A 1 266 ? 6.416 3.674 -24.018 1.00 78.44 266 GLU A N 1
ATOM 2229 C CA . GLU A 1 266 ? 5.569 3.338 -25.167 1.00 78.44 266 GLU A CA 1
ATOM 2230 C C . GLU A 1 266 ? 4.396 4.307 -25.342 1.00 78.44 266 GLU A C 1
ATOM 2232 O O . GLU A 1 266 ? 4.058 4.646 -26.481 1.00 78.44 266 GLU A O 1
ATOM 2237 N N . TYR A 1 267 ? 3.782 4.785 -24.252 1.00 66.31 267 TYR A N 1
ATOM 2238 C CA . TYR A 1 267 ? 2.594 5.648 -24.323 1.00 66.31 267 TYR A CA 1
ATOM 2239 C C . TYR A 1 267 ? 2.851 6.974 -25.051 1.00 66.31 267 TYR A C 1
ATOM 2241 O O . TYR A 1 267 ? 1.976 7.447 -25.769 1.00 66.31 267 TYR A O 1
ATOM 2249 N N . ASP A 1 268 ? 4.059 7.532 -24.963 1.00 54.75 268 ASP A N 1
ATOM 2250 C CA . ASP A 1 268 ? 4.427 8.780 -25.655 1.00 54.75 268 ASP A CA 1
ATOM 2251 C C . ASP A 1 268 ? 4.600 8.609 -27.179 1.00 54.75 268 ASP A C 1
ATOM 2253 O O . ASP A 1 268 ? 4.856 9.563 -27.911 1.00 54.75 268 ASP A O 1
ATOM 2257 N N . SER A 1 269 ? 4.490 7.374 -27.675 1.00 48.50 269 SER A N 1
ATOM 2258 C CA . SER A 1 269 ? 4.712 7.023 -29.078 1.00 48.50 269 SER A CA 1
ATOM 2259 C C . SER A 1 269 ? 3.427 6.775 -29.876 1.00 48.50 269 SER A C 1
ATOM 2261 O O . SER A 1 269 ? 3.509 6.541 -31.088 1.00 48.50 269 SER A O 1
ATOM 2263 N N . LYS A 1 270 ? 2.254 6.775 -29.225 1.00 49.41 270 LYS A N 1
ATOM 2264 C CA . LYS A 1 270 ? 0.944 6.651 -29.878 1.00 49.41 270 LYS A CA 1
ATOM 2265 C C . LYS A 1 270 ? 0.324 8.044 -30.006 1.00 49.41 270 LYS A C 1
ATOM 2267 O O . LYS A 1 270 ? 0.012 8.694 -29.019 1.00 49.41 270 LYS A O 1
ATOM 2272 N N . SER A 1 271 ? 0.152 8.502 -31.241 1.00 44.50 271 SER A N 1
ATOM 2273 C CA . SER A 1 271 ? -0.385 9.819 -31.614 1.00 44.50 271 SER A CA 1
ATOM 2274 C C . SER A 1 271 ? -1.883 10.013 -31.331 1.00 44.50 271 SER A C 1
ATOM 2276 O O . SER A 1 271 ? -2.426 11.073 -31.643 1.00 44.50 271 SER A O 1
ATOM 2278 N N . ASP A 1 272 ? -2.563 9.032 -30.737 1.00 45.44 272 ASP A N 1
ATOM 2279 C CA . ASP A 1 272 ? -4.002 9.093 -30.498 1.00 45.44 272 ASP A CA 1
ATOM 2280 C C . ASP A 1 272 ? -4.321 9.707 -29.135 1.00 45.44 272 ASP A C 1
ATOM 2282 O O . ASP A 1 272 ? -4.373 9.052 -28.097 1.00 45.44 272 ASP A O 1
ATOM 2286 N N . LYS A 1 273 ? -4.610 11.011 -29.170 1.00 46.66 273 LYS A N 1
ATOM 2287 C CA . LYS A 1 273 ? -5.004 11.877 -28.043 1.00 46.66 273 LYS A CA 1
ATOM 2288 C C . LYS A 1 273 ? -6.276 11.440 -27.281 1.00 46.66 273 LYS A C 1
ATOM 2290 O O . LYS A 1 273 ? -6.743 12.193 -26.428 1.00 46.66 273 LYS A O 1
ATOM 2295 N N . LYS A 1 274 ? -6.872 10.282 -27.587 1.00 40.97 274 LYS A N 1
ATOM 2296 C CA . LYS A 1 274 ? -8.144 9.810 -27.007 1.00 40.97 274 LYS A CA 1
ATOM 2297 C C . LYS A 1 274 ? -8.004 8.687 -25.978 1.00 40.97 274 LYS A C 1
ATOM 2299 O O . LYS A 1 274 ? -8.936 8.489 -25.202 1.00 40.97 274 LYS A O 1
ATOM 2304 N N . GLU A 1 275 ? -6.871 7.993 -25.904 1.00 46.72 275 GLU A N 1
ATOM 2305 C CA . GLU A 1 275 ? -6.656 6.998 -24.850 1.00 46.72 275 GLU A CA 1
ATOM 2306 C C . GLU A 1 275 ? -6.054 7.676 -23.616 1.00 46.72 275 GLU A C 1
ATOM 2308 O O . GLU A 1 275 ? -5.084 8.427 -23.709 1.00 46.72 275 GLU A O 1
ATOM 2313 N N . LYS A 1 276 ? -6.691 7.470 -22.454 1.00 44.88 276 LYS A N 1
ATOM 2314 C CA . LYS A 1 276 ? -6.316 8.055 -21.158 1.00 44.88 276 LYS A CA 1
ATOM 2315 C C . LYS A 1 276 ? -4.793 7.991 -20.984 1.00 44.88 276 LYS A C 1
ATOM 2317 O O . LYS A 1 276 ? -4.263 6.901 -20.778 1.00 44.88 276 LYS A O 1
ATOM 2322 N N . LYS A 1 277 ? -4.111 9.149 -21.021 1.00 52.62 277 LYS A N 1
ATOM 2323 C CA . LYS A 1 277 ? -2.703 9.265 -20.606 1.00 52.62 277 LYS A CA 1
ATOM 2324 C C . LYS A 1 277 ? -2.520 8.450 -19.325 1.00 52.62 277 LYS A C 1
ATOM 2326 O O . LYS A 1 277 ? -3.370 8.563 -18.434 1.00 52.62 277 LYS A O 1
ATOM 2331 N N . TYR A 1 278 ? -1.459 7.649 -19.229 1.00 58.00 278 TYR A N 1
ATOM 2332 C CA . TYR A 1 278 ? -1.151 6.906 -18.008 1.00 58.00 278 TYR A CA 1
ATOM 2333 C C . TYR A 1 278 ? -0.973 7.922 -16.869 1.00 58.00 278 TYR A C 1
ATOM 2335 O O . TYR A 1 278 ? 0.077 8.552 -16.741 1.00 58.00 278 TYR A O 1
ATOM 2343 N N . ARG A 1 279 ? -2.052 8.148 -16.099 1.00 62.34 279 ARG A N 1
ATOM 2344 C CA . ARG A 1 279 ? -2.226 9.338 -15.242 1.00 62.34 279 ARG A CA 1
ATOM 2345 C C . ARG A 1 279 ? -1.095 9.509 -14.239 1.00 62.34 279 ARG A C 1
ATOM 2347 O O . ARG A 1 279 ? -0.777 10.638 -13.878 1.00 62.34 279 ARG A O 1
ATOM 2354 N N . PHE A 1 280 ? -0.481 8.391 -13.861 1.00 66.38 280 PHE A N 1
ATOM 2355 C CA . PHE A 1 280 ? 0.662 8.306 -12.965 1.00 66.38 280 PHE A CA 1
ATOM 2356 C C . PHE A 1 280 ? 1.798 9.266 -13.351 1.00 66.38 280 PHE A C 1
ATOM 2358 O O . PHE A 1 280 ? 2.341 9.941 -12.488 1.00 66.38 280 PHE A O 1
ATOM 2365 N N . PHE A 1 281 ? 2.103 9.410 -14.646 1.00 71.38 281 PHE A N 1
ATOM 2366 C CA . PHE A 1 281 ? 3.206 10.257 -15.112 1.00 71.38 281 PHE A CA 1
ATOM 2367 C C . PHE A 1 281 ? 2.787 11.661 -15.563 1.00 71.38 281 PHE A C 1
ATOM 2369 O O . PHE A 1 281 ? 3.656 12.482 -15.840 1.00 71.38 281 PHE A O 1
ATOM 2376 N N . ASN A 1 282 ? 1.488 11.983 -15.598 1.00 70.31 282 ASN A N 1
ATOM 2377 C CA . ASN A 1 282 ? 1.009 13.301 -16.048 1.00 70.31 282 ASN A CA 1
ATOM 2378 C C . ASN A 1 282 ? 1.565 14.450 -15.201 1.00 70.31 282 ASN A C 1
ATOM 2380 O O . ASN A 1 282 ? 1.730 15.561 -15.694 1.00 70.31 282 ASN A O 1
ATOM 2384 N N . LYS A 1 283 ? 1.849 14.181 -13.923 1.00 68.56 283 LYS A N 1
ATOM 2385 C CA . LYS A 1 283 ? 2.423 15.162 -12.998 1.00 68.56 283 LYS A CA 1
ATOM 2386 C C . LYS A 1 283 ? 3.861 15.549 -13.381 1.00 68.56 283 LYS A C 1
ATOM 2388 O O . LYS A 1 283 ? 4.316 16.629 -13.026 1.00 68.56 283 LYS A O 1
ATOM 2393 N N . LEU A 1 284 ? 4.557 14.709 -14.156 1.00 69.69 284 LEU A N 1
ATOM 2394 C CA . LEU A 1 284 ? 5.920 14.975 -14.622 1.00 69.69 284 LEU A CA 1
ATOM 2395 C C . LEU A 1 284 ? 5.992 15.920 -15.831 1.00 69.69 284 LEU A C 1
ATOM 2397 O O . LEU A 1 284 ? 7.087 16.349 -16.181 1.00 69.69 284 LEU A O 1
ATOM 2401 N N . ASP A 1 285 ? 4.853 16.278 -16.435 1.00 64.94 285 ASP A N 1
ATOM 2402 C CA . ASP A 1 285 ? 4.772 17.298 -17.492 1.00 64.94 285 ASP A CA 1
ATOM 2403 C C . ASP A 1 285 ? 4.844 18.740 -16.916 1.00 64.94 285 ASP A C 1
ATOM 2405 O O . ASP A 1 285 ? 4.666 19.713 -17.653 1.00 64.94 285 ASP A O 1
ATOM 2409 N N . SER A 1 286 ? 5.082 18.906 -15.604 1.00 63.12 286 SER A N 1
ATOM 2410 C CA . SER A 1 286 ? 5.209 20.221 -14.958 1.00 63.12 286 SER A CA 1
ATOM 2411 C C . SER A 1 286 ? 6.407 21.012 -15.499 1.00 63.12 286 SER A C 1
ATOM 2413 O O . SER A 1 286 ? 7.514 20.489 -15.623 1.00 63.12 286 SER A O 1
ATOM 2415 N N . GLN A 1 287 ? 6.200 22.303 -15.777 1.00 59.38 287 GLN A N 1
ATOM 2416 C CA . GLN A 1 287 ? 7.271 23.218 -16.194 1.00 59.38 287 GLN A CA 1
ATOM 2417 C C . GLN A 1 287 ? 8.161 23.672 -15.024 1.00 59.38 287 GLN A C 1
ATOM 2419 O O . GLN A 1 287 ? 9.240 24.222 -15.253 1.00 59.38 287 GLN A O 1
ATOM 2424 N N . ASN A 1 288 ? 7.742 23.430 -13.779 1.00 72.12 288 ASN A N 1
ATOM 2425 C CA . ASN A 1 288 ? 8.498 23.786 -12.584 1.00 72.12 288 ASN A CA 1
ATOM 2426 C C . ASN A 1 288 ? 9.349 22.601 -12.091 1.00 72.12 288 ASN A C 1
ATOM 2428 O O . ASN A 1 288 ? 8.853 21.495 -11.866 1.00 72.12 288 ASN A O 1
ATOM 2432 N N . LYS A 1 289 ? 10.651 22.846 -11.902 1.00 68.12 289 LYS A N 1
ATOM 2433 C CA . LYS A 1 289 ? 11.626 21.840 -11.455 1.00 68.12 289 LYS A CA 1
ATOM 2434 C C . LYS A 1 289 ? 11.409 21.395 -10.008 1.00 68.12 289 LYS A C 1
ATOM 2436 O O . LYS A 1 289 ? 11.651 20.227 -9.715 1.00 68.12 289 LYS A O 1
ATOM 2441 N N . GLU A 1 290 ? 10.990 22.294 -9.119 1.00 72.81 290 GLU A N 1
ATOM 2442 C CA . GLU A 1 290 ? 10.726 21.950 -7.713 1.00 72.81 290 GLU A CA 1
ATOM 2443 C C . GLU A 1 290 ? 9.532 21.001 -7.617 1.00 72.81 290 GLU A C 1
ATOM 2445 O O . GLU A 1 290 ? 9.631 19.935 -7.004 1.00 72.81 290 GLU A O 1
ATOM 2450 N N . ASP A 1 291 ? 8.466 21.314 -8.356 1.00 79.06 291 ASP A N 1
ATOM 2451 C CA . ASP A 1 291 ? 7.296 20.446 -8.478 1.00 79.06 291 ASP A CA 1
ATOM 2452 C C . ASP A 1 291 ? 7.681 19.078 -9.049 1.00 79.06 291 ASP A C 1
ATOM 2454 O O . ASP A 1 291 ? 7.216 18.050 -8.564 1.00 79.06 291 ASP A O 1
ATOM 2458 N N . LEU A 1 292 ? 8.582 19.037 -10.036 1.00 78.88 292 LEU A N 1
ATOM 2459 C CA . LEU A 1 292 ? 9.050 17.785 -10.625 1.00 78.88 292 LEU A CA 1
ATOM 2460 C C . LEU A 1 292 ? 9.760 16.884 -9.605 1.00 78.88 292 LEU A C 1
ATOM 2462 O O . LEU A 1 292 ? 9.478 15.688 -9.553 1.00 78.88 292 LEU A O 1
ATOM 2466 N N . ILE A 1 293 ? 10.669 17.438 -8.794 1.00 82.62 293 ILE A N 1
ATOM 2467 C CA . ILE A 1 293 ? 11.368 16.673 -7.749 1.00 82.62 293 ILE A CA 1
ATOM 2468 C C . ILE A 1 293 ? 10.361 16.151 -6.726 1.00 82.62 293 ILE A C 1
ATOM 2470 O O . ILE A 1 293 ? 10.406 14.971 -6.385 1.00 82.62 293 ILE A O 1
ATOM 2474 N N . HIS A 1 294 ? 9.432 17.000 -6.291 1.00 85.06 294 HIS A N 1
ATOM 2475 C CA . HIS A 1 294 ? 8.375 16.622 -5.361 1.00 85.06 294 HIS A CA 1
ATOM 2476 C C . HIS A 1 294 ? 7.474 15.506 -5.923 1.00 85.06 294 HIS A C 1
ATOM 2478 O O . HIS A 1 294 ? 7.141 14.554 -5.218 1.00 85.06 294 HIS A O 1
ATOM 2484 N N . TYR A 1 295 ? 7.112 15.559 -7.208 1.00 86.19 295 TYR A N 1
ATOM 2485 C CA . TYR A 1 295 ? 6.324 14.497 -7.836 1.00 86.19 295 TYR A CA 1
ATOM 2486 C C . TYR A 1 295 ? 7.084 13.179 -7.932 1.00 86.19 295 TYR A C 1
ATOM 2488 O O . TYR A 1 295 ? 6.510 12.137 -7.627 1.00 86.19 295 TYR A O 1
ATOM 2496 N N . ILE A 1 296 ? 8.366 13.212 -8.305 1.00 87.56 296 ILE A N 1
ATOM 2497 C CA . ILE A 1 296 ? 9.207 12.009 -8.334 1.00 87.56 296 ILE A CA 1
ATOM 2498 C C . ILE A 1 296 ? 9.322 11.402 -6.935 1.00 87.56 296 ILE A C 1
ATOM 2500 O O . ILE A 1 296 ? 9.268 10.183 -6.799 1.00 87.56 296 ILE A O 1
ATOM 2504 N N . ASP A 1 297 ? 9.472 12.236 -5.905 1.00 88.62 297 ASP A N 1
ATOM 2505 C CA . ASP A 1 297 ? 9.603 11.774 -4.525 1.00 88.62 297 ASP A CA 1
ATOM 2506 C C . ASP A 1 297 ? 8.329 11.074 -4.029 1.00 88.62 297 ASP A C 1
ATOM 2508 O O . ASP A 1 297 ? 8.404 9.977 -3.474 1.00 88.62 297 ASP A O 1
ATOM 2512 N N . ASN A 1 298 ? 7.156 11.640 -4.329 1.00 86.81 298 ASN A N 1
ATOM 2513 C CA . ASN A 1 298 ? 5.866 11.016 -4.023 1.00 86.81 298 ASN A CA 1
ATOM 2514 C C . ASN A 1 298 ? 5.640 9.720 -4.816 1.00 86.81 298 ASN A C 1
ATOM 2516 O O . ASN A 1 298 ? 5.242 8.710 -4.249 1.00 86.81 298 ASN A O 1
ATOM 2520 N N . MET A 1 299 ? 5.969 9.703 -6.110 1.00 88.56 299 MET A N 1
ATOM 2521 C CA . MET A 1 299 ? 5.870 8.484 -6.924 1.00 88.56 299 MET A CA 1
ATOM 2522 C C . MET A 1 299 ? 6.828 7.385 -6.445 1.00 88.56 299 MET A C 1
ATOM 2524 O O . MET A 1 299 ? 6.529 6.196 -6.564 1.00 88.56 299 MET A O 1
ATOM 2528 N N . ALA A 1 300 ? 7.992 7.760 -5.909 1.00 92.19 300 ALA A N 1
ATOM 2529 C CA . ALA A 1 300 ? 8.912 6.809 -5.301 1.00 92.19 300 ALA A CA 1
ATOM 2530 C C . ALA A 1 300 ? 8.316 6.188 -4.030 1.00 92.19 300 ALA A C 1
ATOM 2532 O O . ALA A 1 300 ? 8.531 4.999 -3.795 1.00 92.19 300 ALA A O 1
ATOM 2533 N N . TRP A 1 301 ? 7.538 6.942 -3.245 1.00 89.88 301 TRP A N 1
ATOM 2534 C CA . TRP A 1 301 ? 6.782 6.398 -2.112 1.00 89.88 301 TRP A CA 1
ATOM 2535 C C . TRP A 1 301 ? 5.718 5.396 -2.558 1.00 89.88 301 TRP A C 1
ATOM 2537 O O . TRP A 1 301 ? 5.669 4.311 -1.986 1.00 89.88 301 TRP A O 1
ATOM 2547 N N . ASP A 1 302 ? 4.983 5.669 -3.640 1.00 87.62 302 ASP A N 1
ATOM 2548 C CA . ASP A 1 302 ? 4.019 4.708 -4.202 1.00 87.62 302 ASP A CA 1
ATOM 2549 C C . ASP A 1 302 ? 4.696 3.375 -4.583 1.00 87.62 302 ASP A C 1
ATOM 2551 O O . ASP A 1 302 ? 4.181 2.286 -4.317 1.00 87.62 302 ASP A O 1
ATOM 2555 N N . PHE A 1 303 ? 5.892 3.435 -5.182 1.00 89.69 303 PHE A N 1
ATOM 2556 C CA . PHE A 1 303 ? 6.672 2.233 -5.504 1.00 89.69 303 PHE A CA 1
ATOM 2557 C C . PHE A 1 303 ? 7.203 1.540 -4.247 1.00 89.69 303 PHE A C 1
ATOM 2559 O O . PHE A 1 303 ? 7.234 0.312 -4.175 1.00 89.69 303 PHE A O 1
ATOM 2566 N N . THR A 1 304 ? 7.606 2.319 -3.246 1.00 90.88 304 THR A N 1
ATOM 2567 C CA . THR A 1 304 ? 8.104 1.800 -1.968 1.00 90.88 304 THR A CA 1
ATOM 2568 C C . THR A 1 304 ? 7.007 1.060 -1.218 1.00 90.88 304 THR A C 1
ATOM 2570 O O . THR A 1 304 ? 7.259 -0.032 -0.720 1.00 90.88 304 THR A O 1
ATOM 2573 N N . LEU A 1 305 ? 5.778 1.578 -1.225 1.00 85.69 305 LEU A N 1
ATOM 2574 C CA . LEU A 1 305 ? 4.614 0.924 -0.634 1.00 85.69 305 LEU A CA 1
ATOM 2575 C C . LEU A 1 305 ? 4.393 -0.472 -1.235 1.00 85.69 305 LEU A C 1
ATOM 2577 O O . LEU A 1 305 ? 4.244 -1.449 -0.504 1.00 85.69 305 LEU A O 1
ATOM 2581 N N . ALA A 1 306 ? 4.456 -0.601 -2.565 1.00 85.56 306 ALA A N 1
ATOM 2582 C CA . ALA A 1 306 ? 4.343 -1.903 -3.227 1.00 85.56 306 ALA A CA 1
ATOM 2583 C C . ALA A 1 306 ? 5.445 -2.885 -2.787 1.00 85.56 306 ALA A C 1
ATOM 2585 O O . ALA A 1 306 ? 5.186 -4.078 -2.627 1.00 85.56 306 ALA A O 1
ATOM 2586 N N . ARG A 1 307 ? 6.666 -2.392 -2.552 1.00 86.81 307 ARG A N 1
ATOM 2587 C CA . ARG A 1 307 ? 7.799 -3.202 -2.074 1.00 86.81 307 ARG A CA 1
ATOM 2588 C C . ARG A 1 307 ? 7.652 -3.601 -0.608 1.00 86.81 307 ARG A C 1
ATOM 2590 O O . ARG A 1 307 ? 8.009 -4.720 -0.242 1.00 86.81 307 ARG A O 1
ATOM 2597 N N . GLN A 1 308 ? 7.102 -2.720 0.217 1.00 83.94 308 GLN A N 1
ATOM 2598 C CA . GLN A 1 308 ? 6.795 -3.004 1.618 1.00 83.94 308 GLN A CA 1
ATOM 2599 C C . GLN A 1 308 ? 5.693 -4.052 1.732 1.00 83.94 308 GLN A C 1
ATOM 2601 O O . GLN A 1 308 ? 5.873 -5.022 2.459 1.00 83.94 308 GLN A O 1
ATOM 2606 N N . LEU A 1 309 ? 4.624 -3.926 0.940 1.00 80.81 309 LEU A N 1
ATOM 2607 C CA . LEU A 1 309 ? 3.585 -4.947 0.803 1.00 80.81 309 LEU A CA 1
ATOM 2608 C C . LEU A 1 309 ? 4.200 -6.304 0.456 1.00 80.81 309 LEU A C 1
ATOM 2610 O O . LEU A 1 309 ? 4.013 -7.267 1.194 1.00 80.81 309 LEU A O 1
ATOM 2614 N N . GLU A 1 310 ? 5.006 -6.363 -0.610 1.00 79.50 310 GLU A N 1
ATOM 2615 C CA . GLU A 1 310 ? 5.740 -7.573 -1.006 1.00 79.50 310 GLU A CA 1
ATOM 2616 C C . GLU A 1 310 ? 6.625 -8.122 0.124 1.00 79.50 310 GLU A C 1
ATOM 2618 O O . GLU A 1 310 ? 6.747 -9.331 0.256 1.00 79.50 310 GLU A O 1
ATOM 2623 N N . THR A 1 311 ? 7.211 -7.268 0.964 1.00 78.06 311 THR A N 1
ATOM 2624 C CA . THR A 1 311 ? 8.042 -7.697 2.101 1.00 78.06 311 THR A CA 1
ATOM 2625 C C . THR A 1 311 ? 7.191 -8.261 3.243 1.00 78.06 311 THR A C 1
ATOM 2627 O O . THR A 1 311 ? 7.517 -9.311 3.796 1.00 78.06 311 THR A O 1
ATOM 2630 N N . PHE A 1 312 ? 6.080 -7.602 3.580 1.00 74.06 312 PHE A N 1
ATOM 2631 C CA . PHE A 1 312 ? 5.176 -7.998 4.664 1.00 74.06 312 PHE A CA 1
ATOM 2632 C C . PHE A 1 312 ? 4.499 -9.340 4.408 1.00 74.06 312 PHE A C 1
ATOM 2634 O O . PHE A 1 312 ? 4.244 -10.081 5.355 1.00 74.06 312 PHE A O 1
ATOM 2641 N N . PHE A 1 313 ? 4.334 -9.711 3.138 1.00 69.12 313 PHE A N 1
ATOM 2642 C CA . PHE A 1 313 ? 3.875 -11.039 2.737 1.00 69.12 313 PHE A CA 1
ATOM 2643 C C . PHE A 1 313 ? 4.687 -12.200 3.312 1.00 69.12 313 PHE A C 1
ATOM 2645 O O . PHE A 1 313 ? 4.151 -13.291 3.521 1.00 69.12 313 PHE A O 1
ATOM 2652 N N . PHE A 1 314 ? 5.972 -11.976 3.575 1.00 63.66 314 PHE A N 1
ATOM 2653 C CA . PHE A 1 314 ? 6.882 -13.004 4.072 1.00 63.66 314 PHE A CA 1
ATOM 2654 C C . PHE A 1 314 ? 7.070 -12.956 5.593 1.00 63.66 314 PHE A C 1
ATOM 2656 O O . PHE A 1 314 ? 7.804 -13.777 6.147 1.00 63.66 314 PHE A O 1
ATOM 2663 N N . ILE A 1 315 ? 6.399 -12.029 6.283 1.00 63.97 315 ILE A N 1
ATOM 2664 C CA . ILE A 1 315 ? 6.478 -11.899 7.737 1.00 63.97 315 ILE A CA 1
ATOM 2665 C C . ILE A 1 315 ? 5.504 -12.879 8.397 1.00 63.97 315 ILE A C 1
ATOM 2667 O O . ILE A 1 315 ? 4.323 -12.960 8.059 1.00 63.97 315 ILE A O 1
ATOM 2671 N N . LYS A 1 316 ? 6.008 -13.626 9.383 1.00 63.09 316 LYS A N 1
ATOM 2672 C CA . LYS A 1 316 ? 5.189 -14.450 10.278 1.00 63.09 316 LYS A CA 1
ATOM 2673 C C . LYS A 1 316 ? 4.802 -13.604 11.486 1.00 63.09 316 LYS A C 1
ATOM 2675 O O . LYS A 1 316 ? 5.627 -13.402 12.370 1.00 63.09 316 LYS A O 1
ATOM 2680 N N . THR A 1 317 ? 3.570 -13.107 11.501 1.00 58.25 317 THR A N 1
ATOM 2681 C CA . THR A 1 317 ? 3.053 -12.224 12.560 1.00 58.25 317 THR A CA 1
ATOM 2682 C C . THR A 1 317 ? 2.784 -12.966 13.871 1.00 58.25 317 THR A C 1
ATOM 2684 O O . THR A 1 317 ? 3.079 -12.447 14.941 1.00 58.25 317 THR A O 1
ATOM 2687 N N . GLU A 1 318 ? 2.303 -14.211 13.8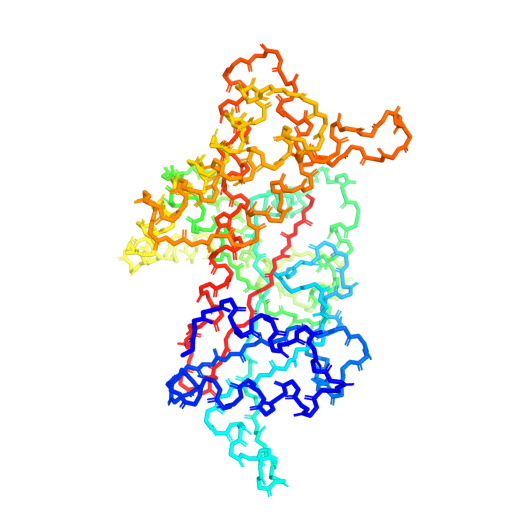09 1.00 60.16 318 GLU A N 1
ATOM 2688 C CA . GLU A 1 318 ? 2.082 -15.061 14.984 1.00 60.16 318 GLU A CA 1
ATOM 2689 C C . GLU A 1 318 ? 2.445 -16.524 14.672 1.00 60.16 318 GLU A C 1
ATOM 2691 O O . GLU A 1 318 ? 2.175 -16.978 13.560 1.00 60.16 318 GLU A O 1
ATOM 2696 N N . PRO A 1 319 ? 2.965 -17.329 15.628 1.00 58.16 319 PRO A N 1
ATOM 2697 C CA . PRO A 1 319 ? 3.310 -18.737 15.383 1.00 58.16 319 PRO A CA 1
ATOM 2698 C C . PRO A 1 319 ? 2.168 -19.599 14.817 1.00 58.16 319 PRO A C 1
ATOM 2700 O O . PRO A 1 319 ? 2.408 -20.653 14.222 1.00 58.16 319 PRO A O 1
ATOM 2703 N N . ARG A 1 320 ? 0.914 -19.174 15.023 1.00 57.06 320 ARG A N 1
ATOM 2704 C CA . ARG A 1 320 ? -0.292 -19.865 14.549 1.00 57.06 320 ARG A CA 1
ATOM 2705 C C . ARG A 1 320 ? -0.623 -19.574 13.088 1.00 57.06 320 ARG A C 1
ATOM 2707 O O . ARG A 1 320 ? -1.222 -20.443 12.444 1.00 57.06 320 ARG A O 1
ATOM 2714 N N . TYR A 1 321 ? -0.237 -18.409 12.577 1.00 60.81 321 TYR A N 1
ATOM 2715 C CA . TYR A 1 321 ? -0.416 -18.033 11.182 1.00 60.81 321 TYR A CA 1
ATOM 2716 C C . TYR A 1 321 ? 0.867 -18.292 10.413 1.00 60.81 321 TYR A C 1
ATOM 2718 O O . TYR A 1 321 ? 1.980 -18.167 10.919 1.00 60.81 321 TYR A O 1
ATOM 2726 N N . ARG A 1 322 ? 0.712 -18.732 9.169 1.00 60.38 322 ARG A N 1
ATOM 2727 C CA . ARG A 1 322 ? 1.871 -18.995 8.316 1.00 60.38 322 ARG A CA 1
ATOM 2728 C C . ARG A 1 322 ? 2.200 -17.793 7.440 1.00 60.38 322 ARG A C 1
ATOM 2730 O O . ARG A 1 322 ? 3.338 -17.711 6.991 1.00 60.38 322 ARG A O 1
ATOM 2737 N N . PHE A 1 323 ? 1.225 -16.902 7.232 1.00 66.44 323 PHE A N 1
ATOM 2738 C CA . PHE A 1 323 ? 1.256 -15.821 6.251 1.00 66.44 323 PHE A CA 1
ATOM 2739 C C . PHE A 1 323 ? 0.462 -14.615 6.748 1.00 66.44 323 PHE A C 1
ATOM 2741 O O . PHE A 1 323 ? -0.565 -14.805 7.401 1.00 66.44 323 PHE A O 1
ATOM 2748 N N . PHE A 1 324 ? 0.897 -13.420 6.357 1.00 68.75 324 PHE A N 1
ATOM 2749 C CA . PHE A 1 324 ? 0.169 -12.173 6.549 1.00 68.75 324 PHE A CA 1
ATOM 2750 C C . PHE A 1 324 ? -0.085 -11.508 5.192 1.00 68.75 324 PHE A C 1
ATOM 2752 O O . PHE A 1 324 ? 0.839 -11.310 4.405 1.00 68.75 324 PHE A O 1
ATOM 2759 N N . TYR A 1 325 ? -1.348 -11.215 4.895 1.00 72.94 325 TYR A N 1
ATOM 2760 C CA . TYR A 1 325 ? -1.800 -10.599 3.654 1.00 72.94 325 TYR A CA 1
ATOM 2761 C C . TYR A 1 325 ? -2.217 -9.160 3.928 1.00 72.94 325 TYR A C 1
ATOM 2763 O O . TYR A 1 325 ? -3.314 -8.901 4.417 1.00 72.94 325 TYR A O 1
ATOM 2771 N N . SER A 1 326 ? -1.332 -8.220 3.607 1.00 72.69 326 SER A N 1
ATOM 2772 C CA . SER A 1 326 ? -1.652 -6.800 3.714 1.00 72.69 326 SER A CA 1
ATOM 2773 C C . SER A 1 326 ? -2.276 -6.298 2.412 1.00 72.69 326 SER A C 1
ATOM 2775 O O . SER A 1 326 ? -1.765 -6.520 1.309 1.00 72.69 326 SER A O 1
ATOM 2777 N N . ILE A 1 327 ? -3.423 -5.649 2.564 1.00 82.12 327 ILE A N 1
ATOM 2778 C CA . ILE A 1 327 ? -4.183 -4.937 1.536 1.00 82.12 327 ILE A CA 1
ATOM 2779 C C . ILE A 1 327 ? -4.199 -3.478 1.961 1.00 82.12 327 ILE A C 1
ATOM 2781 O O . ILE A 1 327 ? -4.040 -3.197 3.142 1.00 82.12 327 ILE A O 1
ATOM 2785 N N . TYR A 1 328 ? -4.403 -2.537 1.050 1.00 81.31 328 TYR A N 1
ATOM 2786 C CA . TYR A 1 328 ? -4.432 -1.130 1.426 1.00 81.31 328 TYR A CA 1
ATOM 2787 C C . TYR A 1 328 ? -5.623 -0.391 0.834 1.00 81.31 328 TYR A C 1
ATOM 2789 O O . TYR A 1 328 ? -6.110 -0.720 -0.248 1.00 81.31 328 TYR A O 1
ATOM 2797 N N . LEU A 1 329 ? -6.094 0.614 1.565 1.00 81.44 329 LEU A N 1
ATOM 2798 C CA . LEU A 1 329 ? -7.035 1.603 1.055 1.00 81.44 329 LEU A CA 1
ATOM 2799 C C . LEU A 1 329 ? -6.276 2.623 0.221 1.00 81.44 329 LEU A C 1
ATOM 2801 O O . LEU A 1 329 ? -5.304 3.185 0.704 1.00 81.44 329 LEU A O 1
ATOM 2805 N N . HIS A 1 330 ? -6.723 2.872 -1.004 1.00 80.62 330 HIS A N 1
ATOM 2806 C CA . HIS A 1 330 ? -6.116 3.833 -1.917 1.00 80.62 330 HIS A CA 1
ATOM 2807 C C . HIS A 1 330 ? -7.181 4.625 -2.669 1.00 80.62 330 HIS A C 1
ATOM 2809 O O . HIS A 1 330 ? -8.130 4.035 -3.198 1.00 80.62 330 HIS A O 1
ATOM 2815 N N . LEU A 1 331 ? -6.988 5.945 -2.714 1.00 70.19 331 LEU A N 1
ATOM 2816 C CA . LEU A 1 331 ? -7.899 6.918 -3.320 1.00 70.19 331 LEU A CA 1
ATOM 2817 C C . LEU A 1 331 ? -7.382 7.472 -4.650 1.00 70.19 331 LEU A C 1
ATOM 2819 O O . LEU A 1 331 ? -6.197 7.874 -4.714 1.00 70.19 331 LEU A O 1
#

pLDDT: mean 80.59, std 14.02, range [40.97, 97.38]

Secondary structure (DSSP, 8-state):
--HHHHHHHHHT--SHHHHHHHHHHHSTTTTTT--EEEE--TTSS--EETTHHHHTSTTEE-SSSSSEEEEE-HHHHHHHHTT------EEEEEEEPHHHHHHHHHHHTT-----HHHHHHHHHHHHTT--EE-HHHHHHHHHHT---HHHHHHHHHHHHHHTB-HHHHHHH----BSS-HHHHHHHHHHHHHHHHHHSHHHHHHHHHHHHHHHHHHHHHHHHHHH--SSHHHHHHHHHHHHHHHIIIIISS--HHHHHHHHHHHHHTT---TTS---HHHHGGG-S-HHHHHHHHHHHHHHHHHHHHHHHHTT---STT-SEEEEEEE--

Radius of gyration: 22.38 Å; chains: 1; bounding box: 54×61×61 Å

Foldseek 3Di:
DDPVVLVVQCVPQPALVSNVVSCCVVCVPVLAPAKDKDQDDPRHPQFDQACPVVCPQPLWFALHPHSGMHMGHPQVVVCVVVVHDDDAFEAEAAEEDPVLLLLLLCVLVVHDRPPVSSLVSLLVCVVVVGHYDHVLLLLVCVLVVNPDPSSLSSVLSSLLSNQFPVVVCVVPVHRGHPDDSVVSSVVSVVVSVVCVVPCVVVSVVLNVLLVVLLVLLVLLVCLLPVFDDPLVVSLVSSLCSSQCCCCPPVVHDDVVSSVVSSLQNVQVVDPDPPPPDPVLCPQCVDPDPVSNSVSSSVSSSVVSSSVVQVVQQCDDPDPVHRGYHYIYRHD